Protein AF-A0A7Y5BLG6-F1 (afdb_monomer)

Mean predicted aligned error: 14.48 Å

Sequence (193 aa):
MASNVVVSFLKIGDNFPVVTFPPISFDSVEELRSIISDNGDSYDVVHISDFEMPDDDKKADLYIQERMDQFNLLVMKYVEMCKSKERNPIPVIEGDGVKDYLDALANLSIQYRKSQGIAREAAKLKVDKFLEKFSSNHPQFDLDNYRRVLTYPGQKGEDLAELYLKKYDAISVEKYEIASDLKQRIQEIERAG

Nearest PDB structures (foldseek):
  8jh6-assembly1_B  TM=3.441E-01  e=4.621E+00  synthetic construct
  8tn6-assembly1_C  TM=3.530E-01  e=6.084E+00  synthetic construct

Solvent-accessible surface area (backbone atoms only — not comparable to full-atom values): 11434 Å² total; per-residue (Å²): 108,45,74,48,74,49,74,44,85,66,67,58,81,98,43,63,53,70,49,74,50,81,65,49,77,54,97,44,70,65,58,53,46,66,69,43,58,88,50,44,93,82,55,90,85,81,88,73,83,80,89,77,80,55,96,45,73,80,51,32,58,56,48,52,51,53,52,50,50,53,50,51,52,50,52,51,52,51,52,52,46,53,54,47,39,69,78,52,58,74,80,80,74,88,60,94,44,69,65,60,55,50,56,50,50,52,53,44,52,54,50,27,68,74,36,60,73,72,56,21,56,51,32,43,53,53,44,52,57,48,50,53,53,46,37,71,78,43,67,89,51,80,53,67,66,51,60,56,32,69,72,42,74,66,67,69,18,50,57,47,46,53,43,51,52,53,26,51,52,27,51,75,71,69,36,56,69,61,24,50,55,39,49,51,54,48,52,51,62,66,69,73,113

Secondary structure (DSSP, 8-state):
-B--EEE----BTTB--EEEPPPB--S-HHHHHHHHGGGGGG------------SSHHHHHHHHHHHHHHHHHHHHHHHHHHHHHHHSPPP------HHHHHHHHHHHHHHHHH--HHHHHHHHHHHHHHHHHHHHH-TTS--HHHHHHHTS-HHHHHHHHHHHHHHHHHHHTT-HHHHHHHHHHHHHHHHT-

Foldseek 3Di:
DAKDKDFAPPDDDPDTDIDTDPGDDDPDPVRVCVVCVVPVVVDDDDDDDDDDADPDPVVRVVSVVVVVVVVVVVVVLVVVLVVVCVVPPQPPCPDLAPVSLLVSLVVLLVQLQPDDDSSNVSSLVSNVVSLVVSCVSPVVQPCPVLNVLSPDDDDLSVVLNVLSSVLSVCVSVVVVVSNVVSVVVNVVSVVPD

Structure (mmCIF, N/CA/C/O backbone):
data_AF-A0A7Y5BLG6-F1
#
_entry.id   AF-A0A7Y5BLG6-F1
#
loop_
_atom_site.group_PDB
_atom_site.id
_atom_site.type_symbol
_atom_site.label_atom_id
_atom_site.label_alt_id
_atom_site.label_comp_id
_atom_site.label_asym_id
_atom_site.label_entity_id
_atom_site.label_seq_id
_atom_site.pdbx_PDB_ins_code
_atom_site.Cartn_x
_atom_site.Cartn_y
_atom_site.Cartn_z
_atom_site.occupancy
_atom_site.B_iso_or_equiv
_atom_site.auth_seq_id
_atom_site.auth_comp_id
_atom_site.auth_asym_id
_atom_site.auth_atom_id
_atom_site.pdbx_PDB_model_num
ATOM 1 N N . MET A 1 1 ? 7.632 -14.549 -22.361 1.00 55.78 1 MET A N 1
ATOM 2 C CA . MET A 1 1 ? 9.041 -14.675 -21.913 1.00 55.78 1 MET A CA 1
ATOM 3 C C . MET A 1 1 ? 9.173 -13.989 -20.564 1.00 55.78 1 MET A C 1
ATOM 5 O O . MET A 1 1 ? 8.684 -12.875 -20.430 1.00 55.78 1 MET A O 1
ATOM 9 N N . ALA A 1 2 ? 9.761 -14.649 -19.571 1.00 59.88 2 ALA A N 1
ATOM 10 C CA . ALA A 1 2 ? 9.932 -14.118 -18.224 1.00 59.88 2 ALA A CA 1
ATOM 11 C C . ALA A 1 2 ? 11.419 -14.074 -17.859 1.00 59.88 2 ALA A C 1
ATOM 13 O O . ALA A 1 2 ? 12.153 -15.039 -18.071 1.00 59.88 2 ALA A O 1
ATOM 14 N N . SER A 1 3 ? 11.862 -12.958 -17.288 1.00 59.38 3 SER A N 1
ATOM 15 C CA . SER A 1 3 ? 13.211 -12.824 -16.737 1.00 59.38 3 SER A CA 1
ATOM 16 C C . SER A 1 3 ? 13.153 -12.973 -15.226 1.00 59.38 3 SER A C 1
ATOM 18 O O . SER A 1 3 ? 12.381 -12.283 -14.564 1.00 59.38 3 SER A O 1
ATOM 20 N N . ASN A 1 4 ? 13.988 -13.855 -14.680 1.00 61.44 4 ASN A N 1
ATOM 21 C CA . ASN A 1 4 ? 14.061 -14.087 -13.243 1.00 61.44 4 ASN A CA 1
ATOM 22 C C . ASN A 1 4 ? 15.197 -13.258 -12.645 1.00 61.44 4 ASN A C 1
ATOM 24 O O . ASN A 1 4 ? 16.356 -13.377 -13.054 1.00 61.44 4 ASN A O 1
ATOM 28 N N . VAL A 1 5 ? 14.864 -12.437 -11.652 1.00 59.09 5 VAL A N 1
ATOM 29 C CA . VAL A 1 5 ? 15.834 -11.627 -10.914 1.00 59.09 5 VAL A CA 1
ATOM 30 C C . VAL A 1 5 ? 15.785 -12.033 -9.456 1.00 59.09 5 VAL A C 1
ATOM 32 O O . VAL A 1 5 ? 14.756 -11.893 -8.799 1.00 59.09 5 VAL A O 1
ATOM 35 N N . VAL A 1 6 ? 16.912 -12.513 -8.941 1.00 58.88 6 VAL A N 1
ATOM 36 C CA . VAL A 1 6 ? 17.072 -12.806 -7.520 1.00 58.88 6 VAL A CA 1
ATOM 37 C C . VAL A 1 6 ? 17.940 -11.716 -6.916 1.00 58.88 6 VAL A C 1
ATOM 39 O O . VAL A 1 6 ? 19.120 -11.578 -7.241 1.00 58.88 6 VAL A O 1
ATOM 42 N N . VAL A 1 7 ? 17.350 -10.929 -6.021 1.00 59.22 7 VAL A N 1
ATOM 43 C CA . VAL A 1 7 ? 18.104 -10.001 -5.178 1.00 59.22 7 VAL A CA 1
ATOM 44 C C . VAL A 1 7 ? 18.450 -10.732 -3.893 1.00 59.22 7 VAL A C 1
ATOM 46 O O . VAL A 1 7 ? 17.567 -11.079 -3.113 1.00 59.22 7 VAL A O 1
ATOM 49 N N . SER A 1 8 ? 19.737 -10.985 -3.682 1.00 53.28 8 SER A N 1
ATOM 50 C CA . SER A 1 8 ? 20.206 -11.585 -2.442 1.00 53.28 8 SER A CA 1
ATOM 51 C C . SER A 1 8 ? 20.277 -10.526 -1.345 1.00 53.28 8 SER A C 1
ATOM 53 O O . SER A 1 8 ? 20.827 -9.442 -1.542 1.00 53.28 8 SER A O 1
ATOM 55 N N . PHE A 1 9 ? 19.763 -10.867 -0.164 1.00 55.25 9 PHE A N 1
ATOM 56 C CA . PHE A 1 9 ? 19.915 -10.066 1.054 1.00 55.25 9 PHE A CA 1
ATOM 57 C C . PHE A 1 9 ? 21.292 -10.255 1.719 1.00 55.25 9 PHE A C 1
ATOM 59 O O . PHE A 1 9 ? 21.569 -9.669 2.761 1.00 55.25 9 PHE A O 1
ATOM 66 N N . LEU A 1 10 ? 22.189 -11.060 1.133 1.00 50.03 10 LEU A N 1
ATOM 67 C CA . LEU A 1 10 ? 23.562 -11.184 1.622 1.00 50.03 10 LEU A CA 1
ATOM 68 C C . LEU A 1 10 ? 24.342 -9.905 1.305 1.00 50.03 10 LEU A C 1
ATOM 70 O O . LEU A 1 10 ? 24.835 -9.702 0.198 1.00 50.03 10 LEU A O 1
ATOM 74 N N . LYS A 1 11 ? 24.447 -9.039 2.308 1.00 54.19 11 LYS A N 1
ATOM 75 C CA . LYS A 1 11 ? 25.164 -7.767 2.252 1.00 54.19 11 LYS A CA 1
ATOM 76 C C . LYS A 1 11 ? 26.681 -7.989 2.118 1.00 54.19 11 LYS A C 1
ATOM 78 O O . LYS A 1 11 ? 27.298 -8.608 2.983 1.00 54.19 11 LYS A O 1
ATOM 83 N N . ILE A 1 12 ? 27.302 -7.426 1.076 1.00 57.50 12 ILE A N 1
ATOM 84 C CA . ILE A 1 12 ? 28.767 -7.280 0.970 1.00 57.50 12 ILE A CA 1
ATOM 85 C C . ILE A 1 12 ? 29.082 -5.779 0.971 1.00 57.50 12 ILE A C 1
ATOM 87 O O . ILE A 1 12 ? 28.894 -5.096 -0.036 1.00 57.50 12 ILE A O 1
ATOM 91 N N . GLY A 1 13 ? 29.533 -5.231 2.105 1.00 64.75 13 GLY A N 1
ATOM 92 C CA . GLY A 1 13 ? 29.629 -3.768 2.260 1.00 64.75 13 GLY A CA 1
ATOM 93 C C . GLY A 1 13 ? 28.243 -3.129 2.121 1.00 64.75 13 GLY A C 1
ATOM 94 O O . GLY A 1 13 ? 27.303 -3.691 2.641 1.00 64.75 13 GLY A O 1
ATOM 95 N 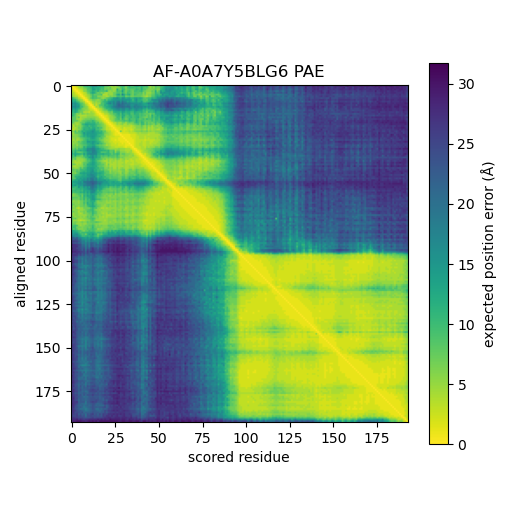N . ASP A 1 14 ? 28.053 -2.020 1.404 1.00 60.50 14 ASP A N 1
ATOM 96 C CA . ASP A 1 14 ? 26.710 -1.432 1.163 1.00 60.50 14 ASP A CA 1
ATOM 97 C C . ASP A 1 14 ? 26.000 -1.940 -0.113 1.00 60.50 14 ASP A C 1
ATOM 99 O O . ASP A 1 14 ? 24.961 -1.408 -0.538 1.00 60.50 14 ASP A O 1
ATOM 103 N N . ASN A 1 15 ? 26.542 -2.994 -0.727 1.00 58.66 15 ASN A N 1
ATOM 104 C CA . ASN A 1 15 ? 26.041 -3.563 -1.973 1.00 58.66 15 ASN A CA 1
ATOM 105 C C . ASN A 1 15 ? 25.199 -4.819 -1.720 1.00 58.66 15 ASN A C 1
ATOM 107 O O . ASN A 1 15 ? 25.547 -5.667 -0.898 1.00 58.66 15 ASN A O 1
ATOM 111 N N . PHE A 1 16 ? 24.099 -4.926 -2.469 1.00 62.00 16 PHE A N 1
ATOM 112 C CA . PHE A 1 16 ? 23.231 -6.101 -2.498 1.00 62.00 16 PHE A CA 1
ATOM 113 C C . PHE A 1 16 ? 23.508 -6.825 -3.812 1.00 62.00 16 PHE A C 1
ATOM 115 O O . PHE A 1 16 ? 23.291 -6.228 -4.871 1.00 62.00 16 PHE A O 1
ATOM 122 N N . PRO A 1 17 ? 24.034 -8.057 -3.775 1.00 66.19 17 PRO A N 1
ATOM 123 C CA . PRO A 1 17 ? 24.284 -8.809 -4.985 1.00 66.19 17 PRO A CA 1
ATOM 124 C C . PRO A 1 17 ? 22.950 -9.156 -5.650 1.00 66.19 17 PRO A C 1
ATOM 126 O O . PRO A 1 17 ? 22.066 -9.766 -5.044 1.00 66.19 17 PRO A O 1
ATOM 129 N N . VAL A 1 18 ? 22.822 -8.758 -6.912 1.00 65.62 18 VAL A N 1
ATOM 130 C CA . VAL A 1 18 ? 21.705 -9.132 -7.778 1.00 65.62 18 VAL A CA 1
ATOM 131 C C . VAL A 1 18 ? 22.208 -10.176 -8.754 1.00 65.62 18 VAL A C 1
ATOM 133 O O . VAL A 1 18 ? 23.213 -9.959 -9.431 1.00 65.62 18 VAL A O 1
ATOM 136 N N . VAL A 1 19 ? 21.505 -11.299 -8.831 1.00 65.44 19 VAL A N 1
ATOM 137 C CA . VAL A 1 19 ? 21.754 -12.330 -9.832 1.00 65.44 19 VAL A CA 1
ATOM 138 C C . VAL A 1 19 ? 20.567 -12.343 -10.781 1.00 65.44 19 VAL A C 1
ATOM 140 O O . VAL A 1 19 ? 19.425 -12.561 -10.374 1.00 65.44 19 VAL A O 1
ATOM 143 N N . THR A 1 20 ? 20.840 -12.087 -12.053 1.00 64.06 20 THR A N 1
ATOM 144 C CA . THR A 1 20 ? 19.882 -12.296 -13.132 1.00 64.06 20 THR A CA 1
ATOM 145 C C . THR A 1 20 ? 20.103 -13.694 -13.688 1.00 64.06 20 THR A C 1
ATOM 147 O O . THR A 1 20 ? 21.213 -14.062 -14.072 1.00 64.06 20 THR A O 1
ATOM 150 N N . PHE A 1 21 ? 19.051 -14.505 -13.690 1.00 68.38 21 PHE A N 1
ATOM 151 C CA . PHE A 1 21 ? 19.084 -15.798 -14.359 1.00 68.38 21 PHE A CA 1
ATOM 152 C C . PHE A 1 21 ? 18.680 -15.616 -15.822 1.00 68.38 21 PHE A C 1
ATOM 154 O O . PHE A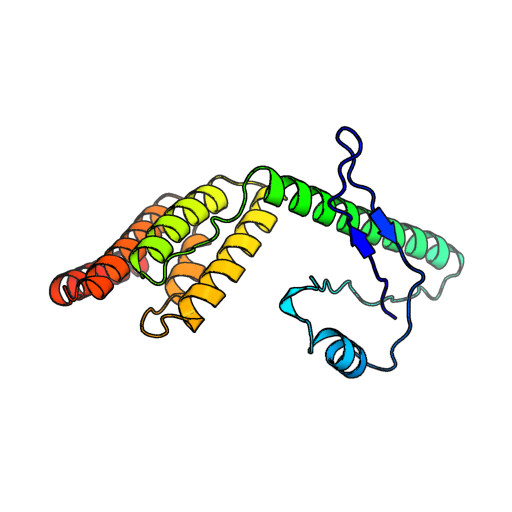 1 21 ? 17.963 -14.660 -16.142 1.00 68.38 21 PHE A O 1
ATOM 161 N N . PRO A 1 22 ? 19.130 -16.509 -16.720 1.00 67.81 22 PRO A N 1
ATOM 162 C CA . PRO A 1 22 ? 18.676 -16.483 -18.097 1.00 67.81 22 PRO A CA 1
ATOM 163 C C . PRO A 1 22 ? 17.141 -16.493 -18.147 1.00 67.81 22 PRO A C 1
ATOM 165 O O . PRO A 1 22 ? 16.496 -17.151 -17.320 1.00 67.81 22 PRO A O 1
ATOM 168 N N . PRO A 1 23 ? 16.549 -15.742 -19.085 1.00 69.38 23 PRO A N 1
ATOM 169 C CA . PRO A 1 23 ? 15.108 -15.691 -19.223 1.00 69.38 23 PRO A CA 1
ATOM 170 C C . PRO A 1 23 ? 14.559 -17.071 -19.583 1.00 69.38 23 PRO A C 1
ATOM 172 O O . PRO A 1 23 ? 15.143 -17.802 -20.383 1.00 69.38 23 PRO A O 1
ATOM 175 N N . ILE A 1 24 ? 13.419 -17.405 -18.989 1.00 73.44 24 ILE A N 1
ATOM 176 C CA . ILE A 1 24 ? 12.671 -18.626 -19.265 1.00 73.44 24 ILE A CA 1
ATOM 177 C C . ILE A 1 24 ? 11.430 -18.223 -20.054 1.00 73.44 24 ILE A C 1
ATOM 179 O O . ILE A 1 24 ? 10.712 -17.286 -19.694 1.00 73.44 24 ILE A O 1
ATOM 183 N N . SER A 1 25 ? 11.188 -18.902 -21.166 1.00 74.62 25 SER A N 1
ATOM 184 C CA . SER A 1 25 ? 9.960 -18.720 -21.929 1.00 74.62 25 SER A CA 1
ATOM 185 C C . SER A 1 25 ? 8.865 -19.615 -21.370 1.00 74.62 25 SER A C 1
ATOM 187 O O . SER A 1 25 ? 9.114 -20.776 -21.068 1.00 74.62 25 SER A O 1
ATOM 189 N N . PHE A 1 26 ? 7.676 -19.039 -21.255 1.00 78.12 26 PHE A N 1
ATOM 190 C CA . PHE A 1 26 ? 6.434 -19.723 -20.921 1.00 78.12 26 PHE A CA 1
ATOM 191 C C . PHE A 1 26 ? 5.461 -19.476 -22.064 1.00 78.12 26 PHE A C 1
ATOM 193 O O . PHE A 1 26 ? 5.500 -18.395 -22.672 1.00 78.12 26 PHE A O 1
ATOM 200 N N . ASP A 1 27 ? 4.608 -20.456 -22.325 1.00 76.62 27 ASP A N 1
ATOM 201 C CA . ASP A 1 27 ? 3.606 -20.413 -23.384 1.00 76.62 27 ASP A CA 1
ATOM 202 C C . ASP A 1 27 ? 2.455 -19.470 -23.014 1.00 76.62 27 ASP A C 1
ATOM 204 O O . ASP A 1 27 ? 1.830 -18.873 -23.893 1.00 76.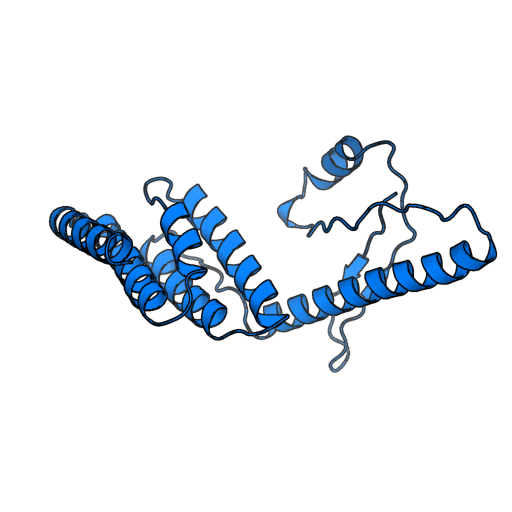62 27 ASP A O 1
ATOM 208 N N . SER A 1 28 ? 2.198 -19.279 -21.714 1.00 79.44 28 SER A N 1
ATOM 209 C CA . SER A 1 28 ? 1.197 -18.329 -21.236 1.00 79.44 28 SER A CA 1
ATOM 210 C C . SER A 1 28 ? 1.470 -17.788 -19.826 1.00 79.44 28 SER A C 1
ATOM 212 O O . SER A 1 28 ? 2.338 -18.264 -19.089 1.00 79.44 28 SER A O 1
ATOM 214 N N . VAL A 1 29 ? 0.710 -16.761 -19.431 1.00 76.31 29 VAL A N 1
ATOM 215 C CA . VAL A 1 29 ? 0.761 -16.202 -18.068 1.00 76.31 29 VAL A CA 1
ATOM 216 C C . VAL A 1 29 ? 0.208 -17.199 -17.046 1.00 76.31 29 VAL A C 1
ATOM 218 O O . VAL A 1 29 ? 0.669 -17.231 -15.907 1.00 76.31 29 VAL A O 1
ATOM 221 N N . GLU A 1 30 ? -0.763 -18.024 -17.432 1.00 80.88 30 GLU A N 1
ATOM 222 C CA . GLU A 1 30 ? -1.340 -19.078 -16.593 1.00 80.88 30 GLU A CA 1
ATOM 223 C C . GLU A 1 30 ? -0.300 -20.142 -16.235 1.00 80.88 30 GLU A C 1
ATOM 225 O O . GLU A 1 30 ? -0.251 -20.578 -15.085 1.00 80.88 30 GLU A O 1
ATOM 230 N N . GLU A 1 31 ? 0.571 -20.503 -17.180 1.00 80.56 31 GLU A N 1
ATOM 231 C CA . GLU A 1 31 ? 1.677 -21.428 -16.930 1.00 80.56 31 GLU A CA 1
ATOM 232 C C . GLU A 1 31 ? 2.658 -20.849 -15.903 1.00 80.56 31 GLU A C 1
ATOM 234 O O . GLU A 1 31 ? 2.949 -21.495 -14.895 1.00 80.56 31 GLU A O 1
ATOM 239 N N . LEU A 1 32 ? 3.079 -19.590 -16.079 1.00 81.25 32 LEU A N 1
ATOM 240 C CA . LEU A 1 32 ? 3.906 -18.892 -15.091 1.00 81.25 32 LEU A CA 1
ATOM 241 C C . LEU A 1 32 ? 3.229 -18.878 -13.713 1.00 81.25 32 LEU A C 1
ATOM 243 O O . LEU A 1 32 ? 3.868 -19.196 -12.711 1.00 81.25 32 LEU A O 1
ATOM 247 N N . ARG A 1 33 ? 1.933 -18.537 -13.663 1.00 78.44 33 ARG A N 1
ATOM 248 C CA . ARG A 1 33 ? 1.142 -18.496 -12.424 1.00 78.44 33 ARG A CA 1
ATOM 249 C C . ARG A 1 33 ? 1.097 -19.845 -11.719 1.00 78.44 33 ARG A C 1
ATOM 251 O O . ARG A 1 33 ? 1.192 -19.859 -10.500 1.00 78.44 33 ARG A O 1
ATOM 258 N N . SER A 1 34 ? 0.988 -20.941 -12.466 1.00 81.94 34 SER A N 1
ATOM 259 C CA . SER A 1 34 ? 0.948 -22.299 -11.909 1.00 81.94 34 SER A CA 1
ATOM 260 C C . SER A 1 34 ? 2.247 -22.707 -11.207 1.00 81.94 34 SER A C 1
ATOM 262 O O . SER A 1 34 ? 2.222 -23.497 -10.272 1.00 81.94 34 SER A O 1
ATOM 264 N N . ILE A 1 35 ? 3.383 -22.143 -11.627 1.00 78.00 35 ILE A N 1
ATOM 265 C CA . ILE A 1 35 ? 4.700 -22.442 -11.048 1.00 78.00 35 ILE A CA 1
ATOM 266 C C . ILE A 1 35 ? 4.932 -21.619 -9.780 1.00 78.00 35 ILE A C 1
ATOM 268 O O . ILE A 1 35 ? 5.512 -22.101 -8.809 1.00 78.00 35 ILE A O 1
ATOM 272 N N . ILE A 1 36 ? 4.490 -20.362 -9.788 1.00 79.69 36 ILE A N 1
ATOM 273 C CA . ILE A 1 36 ? 4.695 -19.445 -8.662 1.00 79.69 36 ILE A CA 1
ATOM 274 C C . ILE A 1 36 ? 3.606 -19.561 -7.593 1.00 79.69 36 ILE A C 1
ATOM 276 O O . ILE A 1 36 ? 3.847 -19.129 -6.471 1.00 79.69 36 ILE A O 1
ATOM 280 N N . SER A 1 37 ? 2.425 -20.113 -7.906 1.00 74.94 37 SER A N 1
ATOM 281 C CA . SER A 1 37 ? 1.270 -20.139 -6.996 1.00 74.94 37 SER A CA 1
ATOM 282 C C . SER A 1 37 ? 1.562 -20.854 -5.685 1.00 74.94 37 SER A C 1
ATOM 284 O O . SER A 1 37 ? 1.156 -20.373 -4.631 1.00 74.94 37 SER A O 1
ATOM 286 N N . ASP A 1 38 ? 2.318 -21.950 -5.743 1.00 72.94 38 ASP A N 1
ATOM 287 C CA . ASP A 1 38 ? 2.600 -22.793 -4.577 1.00 72.94 38 ASP A CA 1
ATOM 288 C C . ASP A 1 38 ? 3.488 -22.093 -3.539 1.00 72.94 38 ASP A C 1
ATOM 290 O O . ASP A 1 38 ? 3.497 -22.475 -2.373 1.00 72.94 38 ASP A O 1
ATOM 294 N N . ASN A 1 39 ? 4.210 -21.041 -3.939 1.00 68.31 39 ASN A N 1
ATOM 295 C CA . ASN A 1 39 ? 5.021 -20.211 -3.049 1.00 68.31 39 ASN A CA 1
ATOM 296 C C . ASN A 1 39 ? 4.824 -18.717 -3.357 1.00 68.31 39 ASN A C 1
ATOM 298 O O . ASN A 1 39 ? 5.784 -17.947 -3.313 1.00 68.31 39 ASN A O 1
ATOM 302 N N . GLY A 1 40 ? 3.596 -18.300 -3.687 1.00 61.69 40 GLY A N 1
ATOM 303 C CA . GLY A 1 40 ? 3.304 -16.947 -4.184 1.00 61.69 40 GLY A CA 1
ATOM 304 C C . GLY A 1 40 ? 3.797 -15.830 -3.261 1.00 61.69 40 GLY A C 1
ATOM 305 O O . GLY A 1 40 ? 4.293 -14.812 -3.733 1.00 61.69 40 GLY A O 1
ATOM 306 N N . ASP A 1 41 ? 3.780 -16.069 -1.950 1.00 64.44 41 ASP A N 1
ATOM 307 C CA . ASP A 1 41 ? 4.262 -15.122 -0.937 1.00 64.44 41 ASP A CA 1
ATOM 308 C C . ASP A 1 41 ? 5.787 -14.908 -0.961 1.00 64.44 41 ASP A C 1
ATOM 310 O O . ASP A 1 41 ? 6.293 -13.920 -0.425 1.00 64.44 41 ASP A O 1
ATOM 314 N N . SER A 1 42 ? 6.532 -15.825 -1.586 1.00 66.81 42 SER A N 1
ATOM 315 C CA . SER A 1 42 ? 7.994 -15.774 -1.713 1.00 66.81 42 SER A CA 1
ATOM 316 C C . SER A 1 42 ? 8.468 -15.047 -2.975 1.00 66.81 42 SER A C 1
ATOM 318 O O . SER A 1 42 ? 9.665 -14.781 -3.107 1.00 66.81 42 SER A O 1
ATOM 320 N N . TYR A 1 43 ? 7.559 -14.711 -3.897 1.00 70.50 43 TYR A N 1
ATOM 321 C CA . TYR A 1 43 ? 7.886 -14.100 -5.183 1.00 70.50 43 TYR A CA 1
ATOM 322 C C . TYR A 1 43 ? 7.185 -12.748 -5.352 1.00 70.50 43 TYR A C 1
ATOM 324 O O . TYR A 1 43 ? 5.963 -12.655 -5.361 1.00 70.50 43 TYR A O 1
ATOM 332 N N . ASP A 1 44 ? 7.959 -11.684 -5.566 1.00 72.88 44 ASP A N 1
ATOM 333 C CA . ASP A 1 44 ? 7.416 -10.414 -6.051 1.00 72.88 44 ASP A CA 1
ATOM 334 C C . ASP A 1 44 ? 7.417 -10.451 -7.595 1.00 72.88 44 ASP A C 1
ATOM 336 O O . ASP A 1 44 ? 8.475 -10.496 -8.226 1.00 72.88 44 ASP A O 1
ATOM 340 N N . VAL A 1 45 ? 6.231 -10.443 -8.216 1.00 74.94 45 VAL A N 1
ATOM 341 C CA . VAL A 1 45 ? 6.077 -10.455 -9.682 1.00 74.94 45 VAL A CA 1
ATOM 342 C C . VAL A 1 45 ? 5.805 -9.049 -10.195 1.00 74.94 45 VAL A C 1
ATOM 344 O O . VAL A 1 45 ? 4.870 -8.383 -9.753 1.00 74.94 45 VAL A O 1
ATOM 347 N N . VAL A 1 46 ? 6.603 -8.608 -11.168 1.00 72.81 46 VAL A N 1
ATOM 348 C CA . VAL A 1 46 ? 6.440 -7.304 -11.813 1.00 72.81 46 VAL A CA 1
ATOM 349 C C . VAL A 1 46 ? 6.246 -7.500 -13.309 1.00 72.81 46 VAL A C 1
ATOM 351 O O . VAL A 1 46 ? 7.074 -8.113 -13.977 1.00 72.81 46 VAL A O 1
ATOM 354 N N . HIS A 1 47 ? 5.144 -6.966 -13.828 1.00 74.00 47 HIS A N 1
ATOM 355 C CA . HIS A 1 47 ? 4.850 -6.971 -15.253 1.00 74.00 47 HIS A CA 1
ATOM 356 C C . HIS A 1 47 ? 5.447 -5.726 -15.916 1.00 74.00 47 HIS A C 1
ATOM 358 O O . HIS A 1 47 ? 5.231 -4.607 -15.446 1.00 74.00 47 HIS A O 1
ATOM 364 N N . ILE A 1 48 ? 6.180 -5.924 -17.009 1.00 75.19 48 ILE A N 1
ATOM 365 C CA . ILE A 1 48 ? 6.654 -4.847 -17.883 1.00 75.19 48 ILE A CA 1
ATOM 366 C C . ILE A 1 48 ? 5.814 -4.827 -19.155 1.00 75.19 48 ILE A C 1
ATOM 368 O O . ILE A 1 48 ? 5.203 -5.829 -19.506 1.00 75.19 48 ILE A O 1
ATOM 372 N N . SER A 1 49 ? 5.764 -3.681 -19.829 1.00 74.81 49 SER A N 1
ATOM 373 C CA . SER A 1 49 ? 5.069 -3.569 -21.110 1.00 74.81 49 SER A CA 1
ATOM 374 C C . SER A 1 49 ? 5.613 -4.567 -22.126 1.00 74.81 49 SER A C 1
ATOM 376 O O . SER A 1 49 ? 6.824 -4.795 -22.182 1.00 74.81 49 SER A O 1
ATOM 378 N N . ASP A 1 50 ? 4.712 -5.099 -22.946 1.00 76.38 50 ASP A N 1
ATOM 379 C CA . ASP A 1 50 ? 5.063 -6.048 -23.990 1.00 76.38 50 ASP A CA 1
ATOM 380 C C . ASP A 1 50 ? 6.079 -5.461 -24.977 1.00 76.38 50 ASP A C 1
ATOM 382 O O . ASP A 1 50 ? 6.148 -4.250 -25.231 1.00 76.38 50 ASP A O 1
ATOM 386 N N . PHE A 1 51 ? 6.903 -6.350 -25.525 1.00 78.44 51 PHE A N 1
ATOM 387 C CA . PHE A 1 51 ? 7.881 -5.995 -26.540 1.00 78.44 51 PHE A CA 1
ATOM 388 C C . PHE A 1 51 ? 7.195 -5.822 -27.894 1.00 78.44 51 PHE A C 1
ATOM 390 O O . PHE A 1 51 ? 6.829 -6.790 -28.551 1.00 78.44 51 PHE A O 1
ATOM 397 N N . GLU A 1 52 ? 7.107 -4.578 -28.342 1.00 80.56 52 GLU A N 1
ATOM 398 C CA . GLU A 1 52 ? 6.729 -4.223 -29.711 1.00 80.56 52 GLU A CA 1
ATOM 399 C C . GLU A 1 52 ? 7.977 -3.901 -30.536 1.00 80.56 52 GLU A C 1
ATOM 401 O O . GLU A 1 52 ? 8.544 -2.818 -30.404 1.00 80.56 52 GLU A O 1
ATOM 406 N N . MET A 1 53 ? 8.458 -4.848 -31.345 1.00 79.62 53 MET A N 1
ATOM 407 C CA . MET A 1 53 ? 9.635 -4.580 -32.170 1.00 79.62 53 MET A CA 1
ATOM 408 C C . MET A 1 53 ? 9.306 -3.603 -33.307 1.00 79.62 53 MET A C 1
ATOM 410 O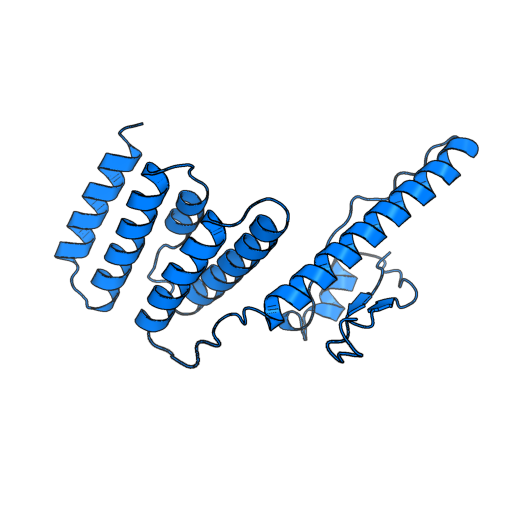 O . MET A 1 53 ? 8.339 -3.842 -34.030 1.00 79.62 53 MET A O 1
ATOM 414 N N . PRO A 1 54 ? 10.101 -2.536 -33.513 1.00 84.75 54 PRO A N 1
ATOM 415 C CA . PRO A 1 54 ? 9.960 -1.683 -34.685 1.00 84.75 54 PRO A CA 1
ATOM 416 C C . PRO A 1 54 ? 10.280 -2.453 -35.971 1.00 84.75 54 PRO A C 1
ATOM 418 O O . PRO A 1 54 ? 11.246 -3.209 -36.010 1.00 84.75 54 PRO A O 1
ATOM 421 N N . ASP A 1 55 ? 9.548 -2.171 -37.051 1.00 85.06 55 ASP A N 1
ATOM 422 C CA . ASP A 1 55 ? 9.803 -2.752 -38.385 1.00 85.06 55 ASP A CA 1
ATOM 423 C C . ASP A 1 55 ? 11.133 -2.285 -39.024 1.00 85.06 55 ASP A C 1
ATOM 425 O O . ASP A 1 55 ? 11.546 -2.787 -40.066 1.00 85.06 55 ASP A O 1
ATOM 429 N N . ASP A 1 56 ? 11.784 -1.275 -38.440 1.00 88.56 56 ASP A N 1
ATOM 430 C CA . ASP A 1 56 ? 13.033 -0.677 -38.919 1.00 88.56 56 ASP A CA 1
ATOM 431 C C . ASP A 1 56 ? 14.214 -1.184 -38.084 1.00 88.56 56 ASP A C 1
ATOM 433 O O . ASP A 1 56 ? 14.337 -0.833 -36.907 1.00 88.56 56 ASP A O 1
ATOM 437 N N . ASP A 1 57 ? 15.111 -1.948 -38.713 1.00 75.62 57 ASP A N 1
ATOM 438 C CA . ASP A 1 57 ? 16.294 -2.558 -38.088 1.00 75.62 57 ASP A CA 1
ATOM 439 C C . ASP A 1 57 ? 17.154 -1.555 -37.297 1.00 75.62 57 ASP A C 1
ATOM 441 O O . ASP A 1 57 ? 17.676 -1.880 -36.232 1.00 75.62 57 ASP A O 1
ATOM 445 N N . LYS A 1 58 ? 17.280 -0.300 -37.757 1.00 76.38 58 LYS A N 1
ATOM 446 C CA . LYS A 1 58 ? 18.075 0.716 -37.037 1.00 76.38 58 LYS A CA 1
ATOM 447 C C . LYS A 1 58 ? 17.369 1.240 -35.791 1.00 76.38 58 LYS A C 1
ATOM 449 O O . LYS A 1 58 ? 18.026 1.715 -34.865 1.00 76.38 58 LYS A O 1
ATOM 454 N N . LYS A 1 59 ? 16.037 1.194 -35.773 1.00 81.50 59 LYS A N 1
ATOM 455 C CA . LYS A 1 59 ? 15.227 1.548 -34.601 1.00 81.50 59 LYS A CA 1
ATOM 456 C C . LYS A 1 59 ? 15.084 0.369 -33.647 1.00 81.50 59 LYS A C 1
ATOM 458 O O . LYS A 1 59 ? 14.908 0.605 -32.458 1.00 81.50 59 LYS A O 1
ATOM 463 N N . ALA A 1 60 ? 15.200 -0.863 -34.143 1.00 80.00 60 ALA A N 1
ATOM 464 C CA . ALA A 1 60 ? 15.172 -2.073 -33.332 1.00 80.00 60 ALA A CA 1
ATOM 465 C C . ALA A 1 60 ? 16.317 -2.101 -32.306 1.00 80.00 60 ALA A C 1
ATOM 467 O O . ALA A 1 60 ? 16.064 -2.342 -31.127 1.00 80.00 60 ALA A O 1
ATOM 468 N N . ASP A 1 61 ? 17.546 -1.760 -32.709 1.00 80.75 61 ASP A N 1
ATOM 469 C CA . ASP A 1 61 ? 18.695 -1.702 -31.790 1.00 80.75 61 ASP A CA 1
ATOM 470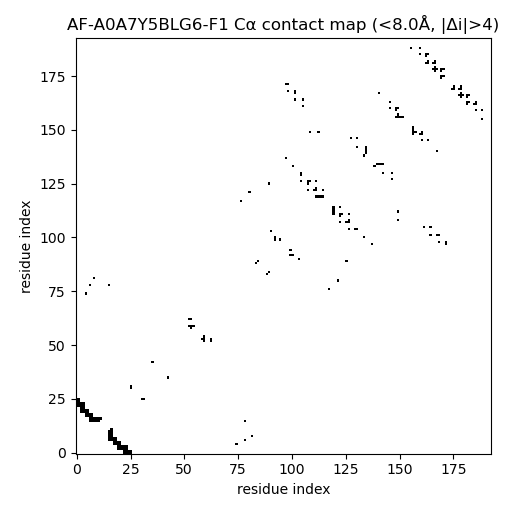 C C . ASP A 1 61 ? 18.513 -0.647 -30.687 1.00 80.75 61 ASP A C 1
ATOM 472 O O . ASP A 1 61 ? 18.751 -0.920 -29.507 1.00 80.75 61 ASP A O 1
ATOM 476 N N . LEU A 1 62 ? 18.051 0.553 -31.061 1.00 84.56 62 LEU A N 1
ATOM 477 C CA . LEU A 1 62 ? 17.771 1.634 -30.111 1.00 84.56 62 LEU A CA 1
ATOM 478 C C . LEU A 1 62 ? 16.665 1.222 -29.129 1.00 84.56 62 LEU A C 1
ATOM 480 O O . LEU A 1 62 ? 16.786 1.417 -27.923 1.00 84.56 62 LEU A O 1
ATOM 484 N N . TYR A 1 63 ? 15.614 0.589 -29.644 1.00 83.56 63 TYR A N 1
ATOM 485 C CA . TYR A 1 63 ? 14.499 0.095 -28.852 1.00 83.56 63 TYR A CA 1
ATOM 486 C C . TYR A 1 63 ? 14.922 -1.008 -27.872 1.00 83.56 63 TYR A C 1
ATOM 488 O O . TYR A 1 63 ? 14.514 -0.989 -26.711 1.00 83.56 63 TYR A O 1
ATOM 496 N N . ILE A 1 64 ? 15.787 -1.943 -28.287 1.00 81.88 64 ILE A N 1
ATOM 497 C CA . ILE A 1 64 ? 16.356 -2.949 -27.377 1.00 81.88 64 ILE A CA 1
ATOM 498 C C . ILE A 1 64 ? 17.120 -2.263 -26.243 1.00 81.88 64 ILE A C 1
ATOM 500 O O . ILE A 1 64 ? 16.932 -2.635 -25.083 1.00 81.88 64 ILE A O 1
ATOM 504 N N . GLN A 1 65 ? 17.956 -1.265 -26.549 1.00 82.56 65 GLN A N 1
ATOM 505 C CA . GLN A 1 65 ? 18.688 -0.520 -25.520 1.00 82.56 65 GLN A CA 1
ATOM 506 C C . GLN A 1 65 ? 17.736 0.163 -24.534 1.00 82.56 65 GLN A C 1
ATOM 508 O O . GLN A 1 65 ? 17.886 -0.019 -23.327 1.00 82.56 65 GLN A O 1
ATOM 513 N N . GLU A 1 66 ? 16.701 0.846 -25.025 1.00 83.69 66 GLU A N 1
ATOM 514 C CA . GLU A 1 66 ? 15.684 1.475 -24.173 1.00 83.69 66 GLU A CA 1
ATOM 515 C C . GLU A 1 66 ? 14.973 0.458 -23.267 1.00 83.69 66 GLU A C 1
ATOM 517 O O . GLU A 1 66 ? 14.741 0.725 -22.084 1.00 83.69 66 GLU A O 1
ATOM 522 N N . ARG A 1 67 ? 14.651 -0.734 -23.782 1.00 80.50 67 ARG A N 1
ATOM 523 C CA . ARG A 1 67 ? 14.034 -1.804 -22.984 1.00 80.50 67 ARG A CA 1
ATOM 524 C C . ARG A 1 67 ? 14.982 -2.374 -21.934 1.00 80.50 67 ARG A C 1
ATOM 526 O O . ARG A 1 67 ? 14.548 -2.641 -20.811 1.00 80.50 67 ARG A O 1
ATOM 533 N N . MET A 1 68 ? 16.265 -2.512 -22.255 1.00 80.75 68 MET A N 1
ATOM 534 C CA . MET A 1 68 ? 17.284 -2.920 -21.285 1.00 80.75 68 MET A CA 1
ATOM 535 C C . MET A 1 68 ? 17.468 -1.872 -20.186 1.00 80.75 68 MET A C 1
ATOM 537 O O . MET A 1 68 ? 17.555 -2.229 -19.011 1.00 80.75 68 MET A O 1
ATOM 541 N N . ASP A 1 69 ? 17.447 -0.587 -20.532 1.00 81.00 69 ASP A N 1
ATOM 542 C CA . ASP A 1 69 ? 17.521 0.503 -19.559 1.00 81.00 69 ASP A CA 1
ATOM 543 C C . ASP A 1 69 ? 16.290 0.535 -18.645 1.00 81.00 69 ASP A C 1
ATOM 545 O O . ASP A 1 69 ? 16.427 0.666 -17.425 1.00 81.00 69 ASP A O 1
ATOM 549 N N . GLN A 1 70 ? 15.088 0.331 -19.198 1.00 77.75 70 GLN A N 1
ATOM 550 C CA . GLN A 1 70 ? 13.856 0.189 -18.414 1.00 77.75 70 GLN A CA 1
ATOM 551 C C . GLN A 1 70 ? 13.940 -0.985 -17.432 1.00 77.75 70 GLN A C 1
ATOM 553 O O . GLN A 1 70 ? 13.593 -0.833 -16.256 1.00 77.75 70 GLN A O 1
ATOM 558 N N . PHE A 1 71 ? 14.431 -2.136 -17.894 1.00 78.94 71 PHE A N 1
ATOM 559 C CA . PHE A 1 71 ? 14.639 -3.310 -17.053 1.00 78.94 71 PHE A CA 1
ATOM 560 C C . PHE A 1 71 ? 15.649 -3.031 -15.931 1.00 78.94 71 PHE A C 1
ATOM 562 O O . PHE A 1 71 ? 15.355 -3.275 -14.760 1.00 78.94 71 PHE A O 1
ATOM 569 N N . ASN A 1 72 ? 16.804 -2.445 -16.254 1.00 78.19 72 ASN A N 1
ATOM 570 C CA . ASN A 1 72 ? 17.833 -2.093 -15.273 1.00 78.19 72 ASN A CA 1
ATOM 571 C C . ASN A 1 72 ? 17.303 -1.113 -14.221 1.00 78.19 72 ASN A C 1
ATOM 573 O O . ASN A 1 72 ? 17.544 -1.282 -13.024 1.00 78.19 72 ASN A O 1
ATOM 577 N N . LEU A 1 73 ? 16.538 -0.108 -14.646 1.00 79.56 73 LEU A N 1
ATOM 578 C CA . LEU A 1 73 ? 15.924 0.869 -13.754 1.00 79.56 73 LEU A CA 1
ATOM 579 C C . LEU A 1 73 ? 14.897 0.223 -12.815 1.00 79.56 73 LEU A C 1
ATOM 581 O O . LEU A 1 73 ? 14.821 0.591 -11.643 1.00 79.56 73 LEU A O 1
ATOM 585 N N . LEU A 1 74 ? 14.146 -0.769 -13.293 1.00 78.12 74 LEU A N 1
ATOM 586 C CA . LEU A 1 74 ? 13.223 -1.557 -12.477 1.00 78.12 74 LEU A CA 1
ATOM 587 C C . LEU A 1 74 ? 13.964 -2.408 -11.440 1.00 78.12 74 LEU A C 1
ATOM 589 O O . LEU A 1 74 ? 13.594 -2.396 -10.266 1.00 78.12 74 LEU A O 1
ATOM 593 N N . VAL A 1 75 ? 15.046 -3.079 -11.840 1.00 78.19 75 VAL A N 1
ATOM 594 C CA . VAL A 1 75 ? 15.901 -3.848 -10.924 1.00 78.19 75 VAL A CA 1
ATOM 595 C C . VAL A 1 75 ? 16.503 -2.939 -9.853 1.00 78.19 75 VAL A C 1
ATOM 597 O O . VAL A 1 75 ? 16.420 -3.258 -8.668 1.00 78.19 75 VAL A O 1
ATOM 600 N N . MET A 1 76 ? 17.041 -1.775 -10.232 1.00 76.69 76 MET A N 1
ATOM 601 C CA . MET A 1 76 ? 17.571 -0.795 -9.277 1.00 76.69 76 MET A CA 1
ATOM 602 C C . MET A 1 76 ? 16.500 -0.329 -8.285 1.00 76.69 76 MET A C 1
ATOM 604 O O . MET A 1 76 ? 16.741 -0.362 -7.077 1.00 76.69 76 MET A O 1
ATOM 608 N N . LYS A 1 77 ? 15.300 0.021 -8.768 1.00 75.06 77 LYS A N 1
ATOM 609 C CA . LYS A 1 77 ? 14.156 0.381 -7.911 1.00 75.06 77 LYS A CA 1
ATOM 610 C C . LYS A 1 77 ? 13.810 -0.733 -6.926 1.00 75.06 77 LYS A C 1
ATOM 612 O O . LYS A 1 77 ? 13.564 -0.468 -5.751 1.00 75.06 77 LYS A O 1
ATOM 617 N N . TYR A 1 78 ? 13.799 -1.978 -7.391 1.00 77.31 78 TYR A N 1
ATOM 618 C CA . TYR A 1 78 ? 13.483 -3.125 -6.551 1.00 77.31 78 TYR A CA 1
ATOM 619 C C . TYR A 1 78 ? 14.569 -3.371 -5.488 1.00 77.31 78 TYR A C 1
ATOM 621 O O . TYR A 1 78 ? 14.251 -3.592 -4.320 1.00 77.31 78 TYR A O 1
ATOM 629 N N . VAL A 1 79 ? 15.852 -3.221 -5.835 1.00 74.81 79 VAL A N 1
ATOM 630 C CA . VAL A 1 79 ? 16.969 -3.282 -4.874 1.00 74.81 79 VAL A CA 1
ATOM 631 C C . VAL A 1 79 ? 16.875 -2.173 -3.827 1.00 74.81 79 VAL A C 1
ATOM 633 O O . VAL A 1 79 ? 17.060 -2.433 -2.637 1.00 74.81 79 VAL A O 1
ATOM 636 N N . GLU A 1 80 ? 16.572 -0.939 -4.231 1.00 71.25 80 GLU A N 1
ATOM 637 C CA . GLU A 1 80 ? 16.341 0.165 -3.294 1.00 71.25 80 GLU A CA 1
ATOM 638 C C . GLU A 1 80 ? 15.153 -0.115 -2.371 1.00 71.25 80 GLU A C 1
ATOM 640 O O . GLU A 1 80 ? 15.231 0.137 -1.165 1.00 71.25 80 GLU A O 1
ATOM 645 N N . MET A 1 81 ? 14.079 -0.706 -2.898 1.00 68.75 81 MET A N 1
ATOM 646 C CA . MET A 1 81 ? 12.954 -1.148 -2.084 1.00 68.75 81 MET A CA 1
ATOM 647 C C . MET A 1 81 ? 13.396 -2.200 -1.058 1.00 68.75 81 MET A C 1
ATOM 649 O O . MET A 1 81 ? 13.062 -2.051 0.118 1.00 68.75 81 MET A O 1
ATOM 653 N N . CYS A 1 82 ? 14.182 -3.208 -1.442 1.00 70.31 82 CYS A N 1
ATOM 654 C CA . CYS A 1 82 ? 14.734 -4.201 -0.513 1.00 70.31 82 CYS A CA 1
ATOM 655 C C . CYS A 1 82 ? 15.618 -3.553 0.567 1.00 70.31 82 CYS A C 1
ATOM 657 O O . CYS A 1 82 ? 15.407 -3.793 1.756 1.00 70.31 82 CYS A O 1
ATOM 659 N N . LYS A 1 83 ? 16.509 -2.627 0.183 1.00 67.31 83 LYS A N 1
ATOM 660 C CA . LYS A 1 83 ? 17.310 -1.809 1.116 1.00 67.31 83 LYS A CA 1
ATOM 661 C C . LYS A 1 83 ? 16.431 -1.030 2.099 1.00 67.31 83 LYS A C 1
ATOM 663 O O . LYS A 1 83 ? 16.742 -0.932 3.285 1.00 67.31 83 LYS A O 1
ATOM 668 N N . SER A 1 84 ? 15.323 -0.467 1.620 1.00 65.56 84 SER A N 1
ATOM 669 C CA . SER A 1 84 ? 14.366 0.272 2.450 1.00 65.56 84 SER A CA 1
ATOM 670 C C . SER A 1 84 ? 13.553 -0.637 3.380 1.00 65.56 84 SER A C 1
ATOM 672 O O . SER A 1 84 ? 13.161 -0.201 4.462 1.00 65.56 84 SER A O 1
ATOM 674 N N . LYS A 1 85 ? 13.279 -1.886 2.971 1.00 61.44 85 LYS A N 1
ATOM 675 C CA . LYS A 1 85 ? 12.631 -2.911 3.801 1.00 61.44 85 LYS A CA 1
ATOM 676 C C . LYS A 1 85 ? 13.561 -3.344 4.939 1.00 61.44 85 LYS A C 1
ATOM 678 O O . LYS A 1 85 ? 13.068 -3.499 6.041 1.00 61.44 85 LYS A O 1
ATOM 683 N N . GLU A 1 86 ? 14.875 -3.445 4.725 1.00 61.16 86 GLU A N 1
ATOM 684 C CA . GLU A 1 86 ? 15.826 -3.690 5.826 1.00 61.16 86 GLU A CA 1
ATOM 685 C C . GLU A 1 86 ? 15.992 -2.490 6.767 1.00 61.16 86 GLU A C 1
ATOM 687 O O . GLU A 1 86 ? 16.048 -2.665 7.980 1.00 61.16 86 GLU A O 1
ATOM 692 N N . ARG A 1 87 ? 16.079 -1.262 6.232 1.00 58.78 87 ARG A N 1
ATOM 693 C CA . ARG A 1 87 ? 16.240 -0.054 7.068 1.00 58.78 87 ARG A CA 1
ATOM 694 C C . ARG A 1 87 ? 14.996 0.265 7.895 1.00 58.78 87 ARG A C 1
ATOM 696 O O . ARG A 1 87 ? 15.121 0.780 8.997 1.00 58.78 87 ARG A O 1
ATOM 703 N N . ASN A 1 88 ? 13.821 -0.023 7.342 1.00 51.94 88 ASN A N 1
ATOM 704 C CA . ASN A 1 88 ? 12.520 0.140 7.977 1.00 51.94 88 ASN A CA 1
ATOM 705 C C . ASN A 1 88 ? 11.748 -1.177 7.807 1.00 51.94 88 ASN A C 1
ATOM 707 O O . ASN A 1 88 ? 10.911 -1.260 6.885 1.00 51.94 88 ASN A O 1
ATOM 711 N N . PRO A 1 89 ? 12.056 -2.204 8.628 1.00 52.72 89 PRO A N 1
ATOM 712 C CA . PRO A 1 89 ? 11.307 -3.450 8.612 1.00 52.72 89 PRO A CA 1
ATOM 713 C C . PRO A 1 89 ? 9.832 -3.120 8.783 1.00 52.72 89 PRO A C 1
ATOM 715 O O . PRO A 1 89 ? 9.453 -2.303 9.625 1.00 52.72 89 PRO A O 1
ATOM 718 N N . ILE A 1 90 ? 8.999 -3.709 7.922 1.00 52.19 90 ILE A N 1
ATOM 719 C CA . ILE A 1 90 ? 7.560 -3.733 8.179 1.00 52.19 90 ILE A CA 1
ATOM 720 C C . ILE A 1 90 ? 7.439 -4.414 9.543 1.00 52.19 90 ILE A C 1
ATOM 722 O O . ILE A 1 90 ? 8.012 -5.498 9.685 1.00 52.19 90 ILE A O 1
ATOM 726 N N . PRO A 1 91 ? 6.797 -3.791 10.546 1.00 52.06 91 PRO A N 1
ATOM 727 C CA . PRO A 1 91 ? 6.655 -4.425 11.843 1.00 52.06 91 PRO A CA 1
ATOM 728 C C . PRO A 1 91 ? 6.055 -5.810 11.622 1.00 52.06 91 PRO A C 1
ATOM 730 O O . PRO A 1 91 ? 4.979 -5.945 11.032 1.00 52.06 91 PRO A O 1
ATOM 733 N N . VAL A 1 92 ? 6.798 -6.842 12.026 1.00 51.81 92 VAL A N 1
ATOM 734 C CA . VAL A 1 92 ? 6.249 -8.186 12.134 1.00 51.81 92 VAL A CA 1
ATOM 735 C C . VAL A 1 92 ? 5.212 -8.065 13.231 1.00 51.81 92 VAL A C 1
ATOM 737 O O . VAL A 1 92 ? 5.545 -7.931 14.405 1.00 51.81 92 VAL A O 1
ATOM 740 N N . ILE A 1 93 ? 3.947 -7.982 12.834 1.00 53.53 93 ILE A N 1
ATOM 741 C CA . ILE A 1 93 ? 2.855 -8.053 13.788 1.00 53.53 93 ILE A CA 1
ATOM 742 C C . ILE A 1 93 ? 2.804 -9.509 14.230 1.00 53.53 93 ILE A C 1
ATOM 744 O O . ILE A 1 93 ? 2.244 -10.355 13.536 1.00 53.53 93 ILE A O 1
ATOM 748 N N . GLU A 1 94 ? 3.473 -9.787 15.345 1.00 49.00 94 GLU A N 1
ATOM 749 C CA . GLU A 1 94 ? 3.385 -11.051 16.083 1.00 49.00 94 GLU A CA 1
ATOM 750 C C . GLU A 1 94 ? 2.096 -11.122 16.929 1.00 49.00 94 GLU A C 1
ATOM 752 O O . GLU A 1 94 ? 1.836 -12.129 17.580 1.00 49.00 94 GLU A O 1
ATOM 757 N N . GLY A 1 95 ? 1.282 -10.061 16.914 1.00 51.44 95 GLY A N 1
ATOM 758 C CA . GLY A 1 95 ? 0.006 -9.972 17.615 1.00 51.44 95 GLY A CA 1
ATOM 759 C C . GLY A 1 95 ? -1.205 -10.305 16.738 1.00 51.44 95 GLY A C 1
ATOM 760 O O . GLY A 1 95 ? -1.341 -9.834 15.613 1.00 51.44 95 GLY A O 1
ATOM 761 N N . ASP A 1 96 ? -2.141 -11.070 17.292 1.00 55.56 96 ASP A N 1
ATOM 762 C CA . ASP A 1 96 ? -3.466 -11.323 16.696 1.00 55.56 96 ASP A CA 1
ATOM 763 C C . ASP A 1 96 ? -4.480 -10.202 17.027 1.00 55.56 96 ASP A C 1
ATOM 765 O O . ASP A 1 96 ? -5.672 -10.286 16.727 1.00 55.56 96 ASP A O 1
ATOM 769 N N . GLY A 1 97 ? -4.023 -9.146 17.709 1.00 75.00 97 GLY A N 1
ATOM 770 C CA . GLY A 1 97 ? -4.859 -8.058 18.189 1.00 75.00 97 GLY A CA 1
ATOM 771 C C . GLY A 1 97 ? -5.087 -6.985 17.129 1.00 75.00 97 GLY A C 1
ATOM 772 O O . GLY A 1 97 ? -4.143 -6.387 16.620 1.00 75.00 97 GLY A O 1
ATOM 773 N N . VAL A 1 98 ? -6.355 -6.640 16.883 1.00 85.06 98 VAL A N 1
ATOM 774 C CA . VAL A 1 98 ? -6.766 -5.526 16.002 1.00 85.06 98 VAL A CA 1
ATOM 775 C C . VAL A 1 98 ? -6.019 -4.224 16.324 1.00 85.06 98 VAL A C 1
ATOM 777 O O . VAL A 1 98 ? -5.688 -3.455 15.424 1.00 85.06 98 VAL A O 1
ATOM 780 N N . LYS A 1 99 ? -5.719 -3.973 17.602 1.00 85.56 99 LYS A N 1
ATOM 781 C CA . LYS A 1 99 ? -4.992 -2.779 18.041 1.00 85.56 99 LYS A CA 1
ATOM 782 C C . LYS A 1 99 ? -3.588 -2.685 17.437 1.00 85.56 99 LYS A C 1
ATOM 784 O O . LYS A 1 99 ? -3.210 -1.617 16.965 1.00 85.56 99 LYS A O 1
ATOM 789 N N . ASP A 1 100 ? -2.860 -3.797 17.372 1.00 83.94 100 ASP A N 1
ATOM 790 C CA . ASP A 1 100 ? -1.517 -3.825 16.786 1.00 83.94 100 ASP A CA 1
ATOM 791 C C . ASP A 1 100 ? -1.578 -3.524 15.283 1.00 83.94 100 ASP A C 1
ATOM 793 O O . ASP A 1 100 ? -0.731 -2.803 14.746 1.00 83.94 100 ASP A O 1
ATOM 797 N N . TYR A 1 101 ? -2.633 -4.001 14.608 1.00 86.94 101 TYR A N 1
ATOM 798 C CA . TYR A 1 101 ? -2.898 -3.642 13.217 1.00 86.94 101 TYR A CA 1
ATOM 799 C C . TYR A 1 101 ? -3.159 -2.145 13.044 1.00 86.94 101 TYR A C 1
ATOM 801 O O . TYR A 1 101 ? -2.623 -1.536 12.117 1.00 86.94 101 TYR A O 1
ATOM 809 N N . LEU A 1 102 ? -3.957 -1.539 13.924 1.00 89.50 102 LEU A N 1
ATOM 810 C CA . LEU A 1 102 ? -4.282 -0.113 13.862 1.00 89.50 102 LEU A CA 1
ATOM 811 C C . LEU A 1 102 ? -3.069 0.777 14.146 1.00 89.50 102 LEU A C 1
ATOM 813 O O . LEU A 1 102 ? -2.841 1.740 13.410 1.00 89.50 102 LEU A O 1
ATOM 817 N N . ASP A 1 103 ? -2.254 0.427 15.141 1.00 86.56 103 ASP A N 1
ATOM 818 C CA . ASP A 1 103 ? -1.035 1.163 15.488 1.00 86.56 103 ASP A CA 1
ATOM 819 C C . ASP A 1 103 ? 0.002 1.090 14.353 1.00 86.56 103 ASP A C 1
ATOM 821 O O . ASP A 1 103 ? 0.612 2.098 13.967 1.00 86.56 103 ASP A O 1
ATOM 825 N N . ALA A 1 104 ? 0.180 -0.085 13.744 1.00 86.69 104 ALA A N 1
ATOM 826 C CA . ALA A 1 104 ? 1.038 -0.238 12.574 1.00 86.69 104 ALA A CA 1
ATOM 827 C C . ALA A 1 104 ? 0.493 0.526 11.357 1.00 86.69 104 ALA A C 1
ATOM 829 O O . ALA A 1 104 ? 1.261 1.197 10.659 1.00 86.69 104 ALA A O 1
ATOM 830 N N . LEU A 1 105 ? -0.823 0.491 11.126 1.00 89.62 105 LEU A N 1
ATOM 831 C CA . LEU A 1 105 ? -1.460 1.200 10.020 1.00 89.62 105 LEU A CA 1
ATOM 832 C C . LEU A 1 105 ? -1.325 2.722 10.158 1.00 89.62 105 LEU A C 1
ATOM 834 O O . LEU A 1 105 ? -1.064 3.404 9.163 1.00 89.62 105 LEU A O 1
ATOM 838 N N . ALA A 1 106 ? -1.427 3.256 11.378 1.00 88.12 106 ALA A N 1
ATOM 839 C CA . ALA A 1 106 ? -1.186 4.668 11.666 1.00 88.12 106 ALA A CA 1
ATOM 840 C C . ALA A 1 106 ? 0.244 5.084 11.283 1.00 88.12 106 ALA A C 1
ATOM 842 O O . ALA A 1 106 ? 0.447 6.055 10.548 1.00 88.12 106 ALA A O 1
ATOM 843 N N . ASN A 1 107 ? 1.238 4.300 11.707 1.00 86.56 107 ASN A N 1
ATOM 844 C CA . ASN A 1 107 ? 2.645 4.559 11.407 1.00 86.56 107 ASN A CA 1
ATOM 845 C C . ASN A 1 107 ? 2.950 4.474 9.904 1.00 86.56 107 ASN A C 1
ATOM 847 O O . ASN A 1 107 ? 3.594 5.370 9.348 1.00 86.56 107 ASN A O 1
ATOM 851 N N . LEU A 1 108 ? 2.465 3.429 9.229 1.00 88.25 108 LEU A N 1
ATOM 852 C CA . LEU A 1 108 ? 2.652 3.245 7.787 1.00 88.25 108 LEU A CA 1
ATOM 853 C C . LEU A 1 108 ? 1.991 4.368 6.981 1.00 88.25 108 LEU A C 1
ATOM 855 O O . LEU A 1 108 ? 2.575 4.859 6.014 1.00 88.25 108 LEU A O 1
ATOM 859 N N . SER A 1 109 ? 0.822 4.837 7.413 1.00 88.06 109 SER A N 1
ATOM 860 C CA . SER A 1 109 ? 0.110 5.934 6.754 1.00 88.06 109 SER A CA 1
ATOM 861 C C . SER A 1 109 ? 0.855 7.261 6.867 1.00 88.06 109 SER A C 1
ATOM 863 O O . SER A 1 109 ? 0.955 7.998 5.884 1.00 88.06 109 SER A O 1
ATOM 865 N N . ILE A 1 110 ? 1.468 7.544 8.021 1.00 86.31 110 ILE A N 1
ATOM 866 C CA . ILE A 1 110 ? 2.350 8.708 8.189 1.00 86.31 110 ILE A CA 1
ATOM 867 C C . ILE A 1 110 ? 3.562 8.600 7.253 1.00 86.31 110 ILE A C 1
ATOM 869 O O . ILE A 1 110 ? 3.903 9.572 6.572 1.00 86.31 110 ILE A O 1
ATOM 873 N N . GLN A 1 111 ? 4.203 7.427 7.189 1.00 84.94 111 GLN A N 1
ATOM 874 C CA . GLN A 1 111 ? 5.349 7.201 6.302 1.00 84.94 111 GLN A CA 1
ATOM 875 C C . GLN A 1 111 ? 4.976 7.396 4.832 1.00 84.94 111 GLN A C 1
ATOM 877 O O . GLN A 1 111 ? 5.676 8.113 4.115 1.00 84.94 111 GLN A O 1
ATOM 882 N N . TYR A 1 112 ? 3.861 6.815 4.386 1.00 87.75 112 TYR A N 1
ATOM 883 C CA . TYR A 1 112 ? 3.378 6.952 3.015 1.00 87.75 112 TYR A CA 1
ATOM 884 C C . TYR A 1 112 ? 3.174 8.415 2.623 1.00 87.75 112 TYR A C 1
ATOM 886 O O . TYR A 1 112 ? 3.630 8.850 1.563 1.00 87.75 112 TYR A O 1
ATOM 894 N N . ARG A 1 113 ? 2.556 9.208 3.499 1.00 83.69 113 ARG A N 1
ATOM 895 C CA . ARG A 1 113 ? 2.214 10.597 3.175 1.00 83.69 113 ARG A CA 1
ATOM 896 C C . ARG A 1 113 ? 3.402 11.544 3.217 1.00 83.69 113 ARG A C 1
ATOM 898 O O . ARG A 1 113 ? 3.448 12.457 2.395 1.00 83.69 113 ARG A O 1
ATOM 905 N N . LYS A 1 114 ? 4.378 11.289 4.094 1.00 84.81 114 LYS A N 1
ATOM 906 C CA . LYS A 1 114 ? 5.654 12.025 4.141 1.00 84.81 114 LYS A CA 1
ATOM 907 C C . LYS A 1 114 ? 6.611 11.648 3.006 1.00 84.81 114 LYS A C 1
ATOM 909 O O . LYS A 1 114 ? 7.533 12.406 2.715 1.00 84.81 114 LYS A O 1
ATOM 914 N N . SER A 1 115 ? 6.406 10.500 2.365 1.00 83.62 115 SER A N 1
ATOM 915 C CA . SER A 1 115 ? 7.270 10.020 1.288 1.00 83.62 115 SER A CA 1
ATOM 916 C C . SER A 1 115 ? 6.985 10.719 -0.047 1.00 83.62 115 SER A C 1
ATOM 918 O O . SER A 1 115 ? 5.840 11.043 -0.378 1.00 83.62 115 SER A O 1
ATOM 920 N N . GLN A 1 116 ? 8.044 10.910 -0.837 1.00 80.69 116 GLN A N 1
ATOM 921 C CA . GLN A 1 116 ? 8.024 11.540 -2.162 1.00 80.69 116 GLN A CA 1
ATOM 922 C C . GLN A 1 116 ? 8.705 10.635 -3.199 1.00 80.69 116 GLN A C 1
ATOM 924 O O . GLN A 1 116 ? 9.567 9.824 -2.851 1.00 80.69 116 GLN A O 1
ATOM 929 N N . GLY A 1 117 ? 8.322 10.766 -4.473 1.00 79.75 117 GLY A N 1
ATOM 930 C CA . GLY A 1 117 ? 8.922 10.009 -5.580 1.00 79.75 117 GLY A CA 1
ATOM 931 C C . GLY A 1 117 ? 8.906 8.490 -5.361 1.00 79.75 117 GLY A C 1
ATOM 932 O O . GLY A 1 117 ? 7.893 7.924 -4.955 1.00 79.75 117 GLY A O 1
ATOM 933 N N . ILE A 1 118 ? 10.047 7.832 -5.584 1.00 69.12 118 ILE A N 1
ATOM 934 C CA . ILE A 1 118 ? 10.203 6.368 -5.469 1.00 69.12 118 ILE A CA 1
ATOM 935 C C . ILE A 1 118 ? 9.896 5.867 -4.048 1.00 69.12 118 ILE A C 1
ATOM 937 O O . ILE A 1 118 ? 9.264 4.825 -3.877 1.00 69.12 118 ILE A O 1
ATOM 941 N N . ALA A 1 119 ? 10.264 6.632 -3.016 1.00 71.44 119 ALA A N 1
ATOM 942 C CA . ALA A 1 119 ? 9.960 6.271 -1.632 1.00 71.44 119 ALA A CA 1
ATOM 943 C C . ALA A 1 119 ? 8.445 6.222 -1.370 1.00 71.44 119 ALA A C 1
ATOM 945 O O . ALA A 1 119 ? 7.981 5.415 -0.565 1.00 71.44 119 ALA A O 1
ATOM 946 N N . ARG A 1 120 ? 7.662 7.052 -2.075 1.00 81.81 120 ARG A N 1
ATOM 947 C CA . ARG A 1 120 ? 6.198 7.066 -1.966 1.00 81.81 120 ARG A CA 1
ATOM 948 C C . ARG A 1 120 ? 5.575 5.810 -2.557 1.00 81.81 120 ARG A C 1
ATOM 950 O O . ARG A 1 120 ? 4.674 5.251 -1.943 1.00 81.81 120 ARG A O 1
ATOM 957 N N . GLU A 1 121 ? 6.063 5.357 -3.708 1.00 78.00 121 GLU A N 1
ATOM 958 C CA . GLU A 1 121 ? 5.597 4.122 -4.354 1.00 78.00 121 GLU A CA 1
ATOM 959 C C . GLU A 1 121 ? 5.891 2.896 -3.481 1.00 78.00 121 GLU A C 1
ATOM 961 O O . GLU A 1 121 ? 5.004 2.082 -3.227 1.00 78.00 121 GLU A O 1
ATOM 966 N N . ALA A 1 122 ? 7.104 2.815 -2.925 1.00 74.00 122 ALA A N 1
ATOM 967 C CA . ALA A 1 122 ? 7.477 1.745 -2.004 1.00 74.00 122 ALA A CA 1
ATOM 968 C C . ALA A 1 122 ? 6.621 1.760 -0.725 1.00 74.00 122 ALA A C 1
ATOM 970 O O . ALA A 1 122 ? 6.152 0.714 -0.276 1.00 74.00 122 ALA A O 1
ATOM 971 N N . ALA A 1 123 ? 6.382 2.939 -0.141 1.00 80.00 123 ALA A N 1
ATOM 972 C CA . ALA A 1 123 ? 5.521 3.072 1.031 1.00 80.00 123 ALA A CA 1
ATOM 973 C C . ALA A 1 123 ? 4.054 2.730 0.718 1.00 80.00 123 ALA A C 1
ATOM 975 O O . ALA A 1 123 ? 3.396 2.105 1.546 1.00 80.00 123 ALA A O 1
ATOM 976 N N . LYS A 1 124 ? 3.563 3.066 -0.484 1.00 86.06 124 LYS A N 1
ATOM 977 C CA . LYS A 1 124 ? 2.224 2.685 -0.955 1.00 86.06 124 LYS A CA 1
ATOM 978 C C . LYS A 1 124 ? 2.071 1.171 -0.982 1.00 86.06 124 LYS A C 1
ATOM 980 O O . LYS A 1 124 ? 1.149 0.641 -0.383 1.00 86.06 124 LYS A O 1
ATOM 985 N N . LEU A 1 125 ? 3.022 0.482 -1.607 1.00 82.00 125 LEU A N 1
ATOM 986 C CA . LEU A 1 125 ? 2.999 -0.973 -1.726 1.00 82.00 125 LEU A CA 1
ATOM 987 C C . LEU A 1 125 ? 3.071 -1.657 -0.352 1.00 82.00 125 LEU A C 1
ATOM 989 O O . LEU A 1 125 ? 2.403 -2.665 -0.133 1.00 82.00 125 LEU A O 1
ATOM 993 N N . LYS A 1 126 ? 3.823 -1.085 0.602 1.00 81.94 126 LYS A N 1
ATOM 994 C CA . LYS A 1 126 ? 3.821 -1.544 2.003 1.00 81.94 126 LYS A CA 1
ATOM 995 C C . LYS A 1 126 ? 2.443 -1.388 2.654 1.00 81.94 126 LYS A C 1
ATOM 997 O O . LYS A 1 126 ? 1.981 -2.328 3.292 1.00 81.94 126 LYS A O 1
ATOM 1002 N N . VAL A 1 127 ? 1.798 -0.231 2.496 1.00 88.88 127 VAL A N 1
ATOM 1003 C CA . VAL A 1 127 ? 0.443 0.019 3.016 1.00 88.88 127 VAL A CA 1
ATOM 1004 C C . VAL A 1 127 ? -0.573 -0.926 2.374 1.00 88.88 127 VAL A C 1
ATOM 1006 O O . VAL A 1 127 ? -1.371 -1.516 3.092 1.00 88.88 127 VAL A O 1
ATOM 1009 N N . ASP A 1 128 ? -0.531 -1.113 1.054 1.00 87.31 128 ASP A N 1
ATOM 1010 C CA . ASP A 1 128 ? -1.494 -1.946 0.329 1.00 87.31 128 ASP A CA 1
ATOM 1011 C C . ASP A 1 128 ? -1.417 -3.413 0.776 1.00 87.31 128 ASP A C 1
ATOM 1013 O O . ASP A 1 128 ? -2.443 -3.966 1.178 1.00 87.31 128 ASP A O 1
ATOM 1017 N N . LYS A 1 129 ? -0.206 -3.996 0.836 1.00 84.69 129 LYS A N 1
ATOM 1018 C CA . LYS A 1 129 ? 0.010 -5.355 1.374 1.00 84.69 129 LYS A CA 1
ATOM 1019 C C . LYS A 1 129 ? -0.460 -5.477 2.826 1.00 84.69 129 LYS A C 1
ATOM 1021 O O . LYS A 1 129 ? -1.023 -6.492 3.228 1.00 84.69 129 LYS A O 1
ATOM 1026 N N . PHE A 1 130 ? -0.226 -4.440 3.628 1.00 86.44 130 PHE A N 1
ATOM 1027 C CA . PHE A 1 130 ? -0.638 -4.432 5.026 1.00 86.44 130 PHE A CA 1
ATOM 1028 C C . PHE A 1 130 ? -2.163 -4.405 5.182 1.00 86.44 130 PHE A C 1
ATOM 1030 O O . PHE A 1 130 ? -2.718 -5.150 5.987 1.00 86.44 130 PHE A O 1
ATOM 1037 N N . LEU A 1 131 ? -2.843 -3.572 4.392 1.00 89.88 131 LEU A N 1
ATOM 1038 C CA . LEU A 1 131 ? -4.300 -3.492 4.363 1.00 89.88 131 LEU A CA 1
ATOM 1039 C C . LEU A 1 131 ? -4.928 -4.806 3.894 1.00 89.88 131 LEU A C 1
ATOM 1041 O O . LEU A 1 131 ? -5.918 -5.224 4.476 1.00 89.88 131 LEU A O 1
ATOM 1045 N N . GLU A 1 132 ? -4.344 -5.484 2.904 1.00 88.19 132 GLU A N 1
ATOM 1046 C CA . GLU A 1 132 ? -4.812 -6.807 2.465 1.00 88.19 132 GLU A CA 1
ATOM 1047 C C . GLU A 1 132 ? -4.717 -7.848 3.583 1.00 88.19 132 GLU A 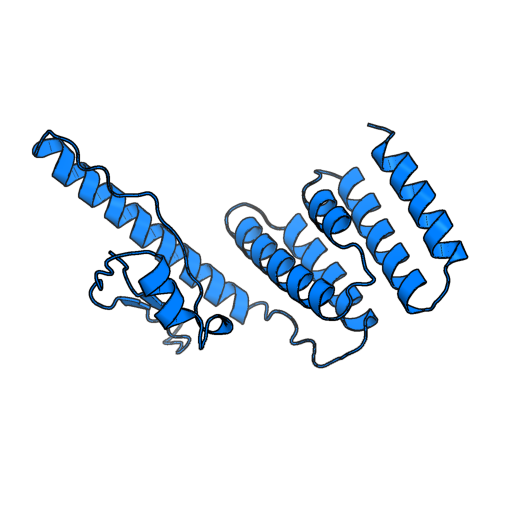C 1
ATOM 1049 O O . GLU A 1 132 ? -5.681 -8.579 3.829 1.00 88.19 132 GLU A O 1
ATOM 1054 N N . LYS A 1 133 ? -3.595 -7.873 4.315 1.00 85.50 133 LYS A N 1
ATOM 1055 C CA . LYS A 1 133 ? -3.425 -8.756 5.477 1.00 85.50 133 LYS A CA 1
ATOM 1056 C C . LYS A 1 133 ? -4.440 -8.440 6.579 1.00 85.50 133 LYS A C 1
ATOM 1058 O O . LYS A 1 133 ? -5.056 -9.356 7.117 1.00 85.50 133 LYS A O 1
ATOM 1063 N N . PHE A 1 134 ? -4.638 -7.158 6.894 1.00 88.19 134 PHE A N 1
ATOM 1064 C CA . PHE A 1 134 ? -5.623 -6.731 7.887 1.00 88.19 134 PHE A CA 1
ATOM 1065 C C . PHE A 1 134 ? -7.040 -7.141 7.449 1.00 88.19 134 PHE A C 1
ATOM 1067 O O . PHE A 1 134 ? -7.705 -7.864 8.184 1.00 88.19 134 PHE A O 1
ATOM 1074 N N . SER A 1 135 ? -7.481 -6.790 6.237 1.00 88.94 135 SER A N 1
ATOM 1075 C CA . SER A 1 135 ? -8.809 -7.168 5.725 1.00 88.94 135 SER A CA 1
ATOM 1076 C C . SER A 1 135 ? -9.047 -8.680 5.739 1.00 88.94 135 SER A C 1
ATOM 1078 O O . SER A 1 135 ? -10.155 -9.119 6.034 1.00 88.94 135 SER A O 1
ATOM 1080 N N . SER A 1 136 ? -8.018 -9.480 5.447 1.00 86.25 136 SER A N 1
ATOM 1081 C CA . SER A 1 136 ? -8.124 -10.945 5.447 1.00 86.25 136 SER A CA 1
ATOM 1082 C C . SER A 1 136 ? -8.31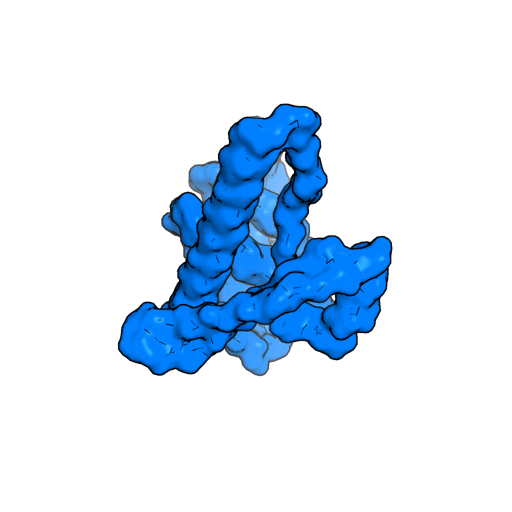9 -11.517 6.854 1.00 86.25 136 SER A C 1
ATOM 1084 O O . SER A 1 136 ? -9.112 -12.437 7.039 1.00 86.25 136 SER A O 1
ATOM 1086 N N . ASN A 1 137 ? -7.639 -10.949 7.854 1.00 85.31 137 ASN A N 1
ATOM 1087 C CA . ASN A 1 137 ? -7.717 -11.409 9.244 1.00 85.31 137 ASN A CA 1
ATOM 1088 C C . ASN A 1 137 ? -8.907 -10.808 10.009 1.00 85.31 137 ASN A C 1
ATOM 1090 O O . ASN A 1 137 ? -9.404 -11.403 10.966 1.00 85.31 137 ASN A O 1
ATOM 1094 N N . HIS A 1 138 ? -9.377 -9.632 9.592 1.00 86.94 138 HIS A N 1
ATOM 1095 C CA . HIS A 1 138 ? -10.449 -8.896 10.251 1.00 86.94 138 HIS A CA 1
ATOM 1096 C C . HIS A 1 138 ? -11.423 -8.275 9.223 1.00 86.94 138 HIS A C 1
ATOM 1098 O O . HIS A 1 138 ? -11.472 -7.051 9.055 1.00 86.94 138 HIS A O 1
ATOM 1104 N N . PRO A 1 139 ? -12.245 -9.097 8.544 1.00 85.56 139 PRO A N 1
ATOM 1105 C CA . PRO A 1 139 ? -13.133 -8.655 7.462 1.00 85.56 139 PRO A CA 1
ATOM 1106 C C . PRO A 1 139 ? -14.256 -7.704 7.908 1.00 85.56 139 PRO A C 1
ATOM 1108 O O . PRO A 1 139 ? -14.912 -7.082 7.076 1.00 85.56 139 PRO A O 1
ATOM 1111 N N . GLN A 1 140 ? -14.496 -7.562 9.216 1.00 82.44 140 GLN A N 1
ATOM 1112 C CA . GLN A 1 140 ? -15.461 -6.610 9.771 1.00 82.44 140 GLN A CA 1
ATOM 1113 C C . GLN A 1 140 ? -15.038 -5.138 9.611 1.00 82.44 140 GLN A C 1
ATOM 1115 O O . GLN A 1 140 ? -15.860 -4.239 9.809 1.00 82.44 140 GLN A O 1
ATOM 1120 N N . PHE A 1 141 ? -13.772 -4.874 9.271 1.00 87.69 141 PHE A N 1
ATOM 1121 C CA . PHE A 1 141 ? -13.270 -3.529 9.013 1.00 87.69 141 PHE A CA 1
ATOM 1122 C C . PHE A 1 141 ? -13.291 -3.230 7.510 1.00 87.69 141 PHE A C 1
ATOM 1124 O O . PHE A 1 141 ? -12.562 -3.829 6.728 1.00 87.69 141 PHE A O 1
ATOM 1131 N N . ASP A 1 142 ? -14.106 -2.257 7.103 1.00 82.50 142 ASP A N 1
ATOM 1132 C CA . ASP A 1 142 ? -14.122 -1.735 5.731 1.00 82.50 142 ASP A CA 1
ATOM 1133 C C . ASP A 1 142 ? -12.907 -0.828 5.486 1.00 82.50 142 ASP A C 1
ATOM 1135 O O . ASP A 1 142 ? -12.957 0.374 5.746 1.00 82.50 142 ASP A O 1
ATOM 1139 N N . LEU A 1 143 ? -11.807 -1.417 5.014 1.00 91.44 143 LEU A N 1
ATOM 1140 C CA . LEU A 1 143 ? -10.533 -0.732 4.789 1.00 91.44 143 LEU A CA 1
ATOM 1141 C C . LEU A 1 143 ? -10.397 -0.078 3.402 1.00 91.44 143 LEU A C 1
ATOM 1143 O O . LEU A 1 143 ? -9.471 0.713 3.197 1.00 91.44 143 LEU A O 1
ATOM 1147 N N . ASP A 1 144 ? -11.315 -0.321 2.466 1.00 89.44 144 ASP A N 1
ATOM 1148 C CA . ASP A 1 144 ? -11.237 0.237 1.106 1.00 89.44 144 ASP A CA 1
ATOM 1149 C C . ASP A 1 144 ? -11.385 1.759 1.113 1.00 89.44 144 ASP A C 1
ATOM 1151 O O . ASP A 1 144 ? -10.633 2.498 0.465 1.00 89.44 144 ASP A O 1
ATOM 1155 N N . ASN A 1 145 ? -12.316 2.246 1.933 1.00 88.31 145 ASN A N 1
ATOM 1156 C CA . ASN A 1 145 ? -12.504 3.673 2.143 1.00 88.31 145 ASN A CA 1
ATOM 1157 C C . ASN A 1 145 ? -11.261 4.331 2.759 1.00 88.31 145 ASN A C 1
ATOM 1159 O O . ASN A 1 145 ? -10.881 5.437 2.366 1.00 88.31 145 ASN A O 1
ATOM 1163 N N . TYR A 1 146 ? -10.579 3.629 3.667 1.00 92.06 146 TYR A N 1
ATOM 1164 C CA . TYR A 1 146 ? -9.325 4.104 4.243 1.00 92.06 146 TYR A CA 1
ATOM 1165 C C . TYR A 1 146 ? -8.217 4.202 3.192 1.00 92.06 146 TYR A C 1
ATOM 1167 O O . TYR A 1 146 ? -7.567 5.244 3.075 1.00 92.06 146 TYR A O 1
ATOM 1175 N N . ARG A 1 147 ? -8.052 3.154 2.373 1.00 91.56 147 ARG A N 1
ATOM 1176 C CA . ARG A 1 147 ? -7.081 3.117 1.269 1.00 91.56 147 ARG A CA 1
ATOM 1177 C C . ARG A 1 147 ? -7.255 4.317 0.340 1.00 91.56 147 ARG A C 1
ATOM 1179 O O . ARG A 1 147 ? -6.278 4.983 -0.002 1.00 91.56 147 ARG A O 1
ATOM 1186 N N . ARG A 1 148 ? -8.502 4.635 -0.023 1.00 90.00 148 ARG A N 1
ATOM 1187 C CA . ARG A 1 148 ? -8.830 5.793 -0.866 1.00 90.00 148 ARG A CA 1
ATOM 1188 C C . ARG A 1 148 ? -8.398 7.107 -0.219 1.00 90.00 148 ARG A C 1
ATOM 1190 O O . ARG A 1 148 ? -7.757 7.925 -0.876 1.00 90.00 148 ARG A O 1
ATOM 1197 N N . VAL A 1 149 ? -8.708 7.305 1.059 1.00 90.69 149 VAL A N 1
ATOM 1198 C CA . VAL A 1 149 ? -8.409 8.551 1.782 1.00 90.69 149 VAL A CA 1
ATOM 1199 C C . VAL A 1 149 ? -6.914 8.851 1.857 1.00 90.69 149 VAL A C 1
ATOM 1201 O O . VAL A 1 149 ? -6.527 10.016 1.784 1.00 90.69 149 VAL A O 1
ATOM 1204 N N . LEU A 1 150 ? -6.054 7.833 1.936 1.00 89.62 150 LEU A N 1
ATOM 1205 C CA . LEU A 1 150 ? -4.603 8.045 1.949 1.00 89.62 150 LEU A CA 1
ATOM 1206 C C . LEU A 1 150 ? -4.088 8.741 0.680 1.00 89.62 150 LEU A C 1
ATOM 1208 O O . LEU A 1 150 ? -3.057 9.416 0.721 1.00 89.62 150 LEU A O 1
ATOM 1212 N N . THR A 1 151 ? -4.813 8.620 -0.434 1.00 88.12 151 THR A N 1
ATOM 1213 C CA . THR A 1 151 ? -4.476 9.294 -1.695 1.00 88.12 151 THR A CA 1
ATOM 1214 C C . THR A 1 151 ? -4.875 10.770 -1.720 1.00 88.12 151 THR A C 1
ATOM 1216 O O . THR A 1 151 ? -4.388 11.510 -2.576 1.00 88.12 151 THR A O 1
ATOM 1219 N N . TYR A 1 152 ? -5.715 11.229 -0.785 1.00 88.75 152 TYR A N 1
ATOM 1220 C CA . TYR A 1 152 ? -6.175 12.614 -0.762 1.00 88.75 152 TYR A CA 1
ATOM 1221 C C . TYR A 1 152 ? -5.046 13.554 -0.307 1.00 88.75 152 TYR A C 1
ATOM 1223 O O . TYR A 1 152 ? -4.398 13.315 0.724 1.00 88.75 152 TYR A O 1
ATOM 1231 N N . PRO A 1 153 ? -4.787 14.640 -1.055 1.00 83.25 153 PRO A N 1
ATOM 1232 C CA . PRO A 1 153 ? -3.748 15.591 -0.698 1.00 83.25 153 PRO A CA 1
ATOM 1233 C C . PRO A 1 153 ? -4.170 16.478 0.483 1.00 83.25 153 PRO A C 1
ATOM 1235 O O . PRO A 1 153 ? -5.351 16.751 0.698 1.00 83.25 153 PRO A O 1
ATOM 1238 N N . GLY A 1 154 ? -3.173 16.968 1.222 1.00 86.56 154 GLY A N 1
ATOM 1239 C CA . GLY A 1 154 ? -3.343 17.986 2.260 1.00 86.56 154 GLY A CA 1
ATOM 1240 C C . GLY A 1 154 ? -4.117 17.539 3.507 1.00 86.56 154 GLY A C 1
ATOM 1241 O O . GLY A 1 154 ? -4.351 16.347 3.736 1.00 86.56 154 GLY A O 1
ATOM 1242 N N . GLN A 1 155 ? -4.519 18.537 4.301 1.00 87.25 155 GLN A N 1
ATOM 1243 C CA . GLN A 1 155 ? -5.114 18.363 5.631 1.00 87.25 155 GLN A CA 1
ATOM 1244 C C . GLN A 1 155 ? -6.395 17.522 5.607 1.00 87.25 155 GLN A C 1
ATOM 1246 O O . GLN A 1 155 ? -6.570 16.650 6.448 1.00 87.25 155 GLN A O 1
ATOM 1251 N N . LYS A 1 156 ? -7.241 17.685 4.579 1.00 89.06 156 LYS A N 1
ATOM 1252 C CA . LYS A 1 156 ? -8.490 16.914 4.438 1.00 89.06 156 LYS A CA 1
ATOM 1253 C C . LYS A 1 156 ? -8.242 15.407 4.489 1.00 89.06 156 LYS A C 1
ATOM 1255 O O . LYS A 1 156 ? -8.958 14.684 5.173 1.00 89.06 156 LYS A O 1
ATOM 1260 N N . GLY A 1 157 ? -7.228 14.919 3.774 1.00 89.12 157 GLY A N 1
ATOM 1261 C CA . GLY A 1 157 ? -6.896 13.501 3.838 1.00 89.12 157 GLY A CA 1
ATOM 1262 C C . GLY A 1 157 ? -6.323 13.102 5.201 1.00 89.12 157 GLY A C 1
ATOM 1263 O O . GLY A 1 157 ? -6.432 11.942 5.581 1.00 89.12 157 GLY A O 1
ATOM 1264 N N . GLU A 1 158 ? -5.630 14.000 5.918 1.00 88.75 158 GLU A N 1
ATOM 1265 C CA . GLU A 1 158 ? -5.042 13.728 7.253 1.00 88.75 158 GLU A CA 1
ATOM 1266 C C . GLU A 1 158 ? -6.140 13.532 8.278 1.00 88.75 158 GLU A C 1
ATOM 1268 O O . GLU A 1 158 ? -6.197 12.474 8.905 1.00 88.75 158 GLU A O 1
ATOM 1273 N N . ASP A 1 159 ? -7.079 14.468 8.311 1.00 91.44 159 ASP A N 1
ATOM 1274 C CA . ASP A 1 159 ? -8.231 14.422 9.200 1.00 91.44 159 ASP A CA 1
ATOM 1275 C C . ASP A 1 159 ? -9.077 13.170 8.935 1.00 91.44 159 ASP A C 1
ATOM 1277 O O . ASP A 1 159 ? -9.447 12.445 9.859 1.00 91.44 159 ASP A O 1
ATOM 1281 N N . LEU A 1 160 ? -9.342 12.860 7.660 1.00 92.81 160 LEU A N 1
ATOM 1282 C CA . LEU A 1 160 ? -10.092 11.661 7.294 1.00 92.81 160 LEU A CA 1
ATOM 1283 C C . LEU A 1 160 ? -9.354 10.384 7.719 1.00 92.81 160 LEU A C 1
ATOM 1285 O O . LEU A 1 160 ? -9.975 9.502 8.310 1.00 92.81 160 LEU A O 1
ATOM 1289 N N . ALA A 1 161 ? -8.046 10.271 7.463 1.00 92.25 161 ALA A N 1
ATOM 1290 C CA . ALA A 1 161 ? -7.281 9.084 7.842 1.00 92.25 161 ALA A CA 1
ATOM 1291 C C . ALA A 1 161 ? -7.307 8.869 9.366 1.00 92.25 161 ALA A C 1
ATOM 1293 O O . ALA A 1 161 ? -7.531 7.751 9.832 1.00 92.25 161 ALA A O 1
ATOM 1294 N N . GLU A 1 162 ? -7.152 9.937 10.147 1.00 92.88 162 GLU A N 1
ATOM 1295 C CA . GLU A 1 162 ? -7.241 9.872 11.605 1.00 92.88 162 GLU A CA 1
ATOM 1296 C C . GLU A 1 162 ? -8.636 9.427 12.078 1.00 92.88 162 GLU A C 1
ATOM 1298 O O . GLU A 1 162 ? -8.754 8.558 12.946 1.00 92.88 162 GLU A O 1
ATOM 1303 N N . LEU A 1 163 ? -9.704 9.969 11.485 1.00 94.62 163 LEU A N 1
ATOM 1304 C CA . LEU A 1 163 ? -11.080 9.608 11.835 1.00 94.62 163 LEU A CA 1
ATOM 1305 C C . LEU A 1 163 ? -11.403 8.145 11.523 1.00 94.62 163 LEU A C 1
ATOM 1307 O O . LEU A 1 163 ? -12.066 7.484 12.324 1.00 94.62 163 LEU A O 1
ATOM 1311 N N . TYR A 1 164 ? -10.929 7.621 10.392 1.00 94.75 164 TYR A N 1
ATOM 1312 C CA . TYR A 1 164 ? -11.109 6.210 10.057 1.00 94.75 164 TYR A CA 1
ATOM 1313 C C . TYR A 1 164 ? -10.392 5.294 11.057 1.00 94.75 164 TYR A C 1
ATOM 1315 O O . TYR A 1 164 ? -11.006 4.335 11.522 1.00 94.75 164 TYR A O 1
ATOM 1323 N N . LEU A 1 165 ? -9.153 5.610 11.454 1.00 94.06 165 LEU A N 1
ATOM 1324 C CA . LEU A 1 165 ? -8.433 4.839 12.477 1.00 94.06 165 LEU A CA 1
ATOM 1325 C C . LEU A 1 165 ? -9.167 4.858 13.822 1.00 94.06 165 LEU A C 1
ATOM 1327 O O . LEU A 1 165 ? -9.383 3.802 14.411 1.00 94.06 165 LEU A O 1
ATOM 1331 N N . LYS A 1 166 ? -9.641 6.031 14.266 1.00 94.25 166 LYS A N 1
ATOM 1332 C CA . LYS A 1 166 ? -10.464 6.163 15.483 1.00 94.25 166 LYS A CA 1
ATOM 1333 C C . LYS A 1 166 ? -11.759 5.356 15.400 1.00 94.25 166 LYS A C 1
ATOM 1335 O O . LYS A 1 166 ? -12.187 4.773 16.393 1.00 94.25 166 LYS A O 1
ATOM 1340 N N . LYS A 1 167 ? -12.391 5.314 14.222 1.00 95.19 167 LYS A N 1
ATOM 1341 C CA . LYS A 1 167 ? -13.614 4.532 13.993 1.00 95.19 167 LYS A CA 1
ATOM 1342 C C . LYS A 1 167 ? -13.330 3.041 14.162 1.00 95.19 167 LYS A C 1
ATOM 1344 O O . LYS A 1 167 ? -14.111 2.352 14.809 1.00 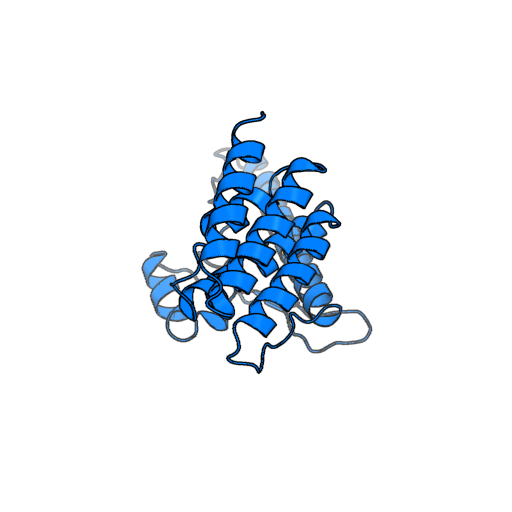95.19 167 LYS A O 1
ATOM 1349 N N . TYR A 1 168 ? -12.228 2.548 13.601 1.00 94.56 168 TYR A N 1
ATOM 1350 C CA . TYR A 1 168 ? -11.837 1.145 13.738 1.00 94.56 168 TYR A CA 1
ATOM 1351 C C . TYR A 1 168 ? -11.432 0.793 15.169 1.00 94.56 168 TYR A C 1
ATOM 1353 O O . TYR A 1 168 ? -11.851 -0.247 15.666 1.00 94.56 168 TYR A O 1
ATOM 1361 N N . ASP A 1 169 ? -10.715 1.676 15.864 1.00 93.06 169 ASP A N 1
ATOM 1362 C CA . ASP A 1 169 ? -10.403 1.497 17.286 1.00 93.06 169 ASP A CA 1
ATOM 1363 C C . ASP A 1 169 ? -11.690 1.370 18.117 1.00 93.06 169 ASP A C 1
ATOM 1365 O O . ASP A 1 169 ? -11.864 0.385 18.832 1.00 93.06 169 ASP A O 1
ATOM 1369 N N . ALA A 1 170 ? -12.659 2.273 17.921 1.00 92.38 170 ALA A N 1
ATOM 1370 C CA . ALA A 1 170 ? -13.961 2.210 18.587 1.00 92.38 170 ALA A CA 1
ATOM 1371 C C . ALA A 1 170 ? -14.723 0.903 18.302 1.00 92.38 170 ALA A C 1
ATOM 1373 O O . ALA A 1 170 ? -15.310 0.334 19.220 1.00 92.38 170 ALA A O 1
ATOM 1374 N N . ILE A 1 171 ? -14.691 0.405 17.060 1.00 91.12 171 ILE A N 1
ATOM 1375 C CA . ILE A 1 171 ? -15.274 -0.898 16.695 1.00 91.12 171 ILE A CA 1
ATOM 1376 C C . ILE A 1 171 ? -14.550 -2.039 17.421 1.00 91.12 171 ILE A C 1
ATOM 1378 O O . ILE A 1 171 ? -15.211 -2.950 17.913 1.00 91.12 171 ILE A O 1
ATOM 1382 N N . SER A 1 172 ? -13.218 -1.984 17.522 1.00 90.50 172 SER A N 1
ATOM 1383 C CA . SER A 1 172 ? -12.411 -3.028 18.169 1.00 90.50 172 SER A CA 1
ATOM 1384 C C . SER A 1 172 ? -12.695 -3.182 19.668 1.00 90.50 172 SER A C 1
ATOM 1386 O O . SER A 1 172 ? -12.555 -4.276 20.204 1.00 90.50 172 SER A O 1
ATOM 1388 N N . VAL A 1 173 ? -13.138 -2.105 20.327 1.00 91.81 173 VAL A N 1
ATOM 1389 C CA . VAL A 1 173 ? -13.538 -2.089 21.745 1.00 91.81 173 VAL A CA 1
ATOM 1390 C C . VAL A 1 173 ? -15.060 -2.044 21.935 1.00 91.81 173 VAL A C 1
ATOM 1392 O O . VAL A 1 173 ? -15.533 -1.637 22.995 1.00 91.81 173 VAL A O 1
ATOM 1395 N N . GLU A 1 174 ? -15.822 -2.406 20.898 1.00 90.06 174 GLU A N 1
ATOM 1396 C CA . GLU A 1 174 ? -17.292 -2.513 20.901 1.00 90.06 174 GLU A CA 1
ATOM 1397 C C . GLU A 1 174 ? -18.044 -1.211 21.261 1.00 90.06 174 GLU A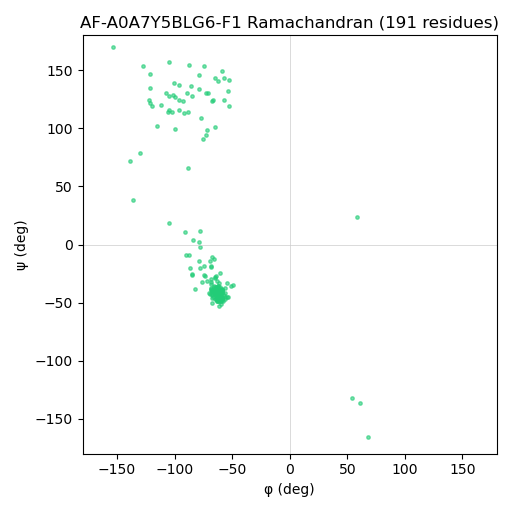 C 1
ATOM 1399 O O . GLU A 1 174 ? -19.210 -1.217 21.657 1.00 90.06 174 GLU A O 1
ATOM 1404 N N . LYS A 1 175 ? -17.413 -0.046 21.072 1.00 93.44 175 LYS A N 1
ATOM 1405 C CA . LYS A 1 175 ? -18.023 1.278 21.284 1.00 93.44 175 LYS A CA 1
ATOM 1406 C C . LYS A 1 175 ? -18.729 1.770 20.018 1.00 93.44 175 LYS A C 1
ATOM 1408 O O . LYS A 1 175 ? -18.327 2.760 19.402 1.00 93.44 175 LYS A O 1
ATOM 1413 N N . TYR A 1 176 ? -19.797 1.081 19.621 1.00 91.62 176 TYR A N 1
ATOM 1414 C CA . TYR A 1 176 ? -20.488 1.333 18.348 1.00 91.62 176 TYR A CA 1
ATOM 1415 C C . TYR A 1 176 ? -21.149 2.712 18.238 1.00 91.62 176 TYR A C 1
ATOM 1417 O O . TYR A 1 176 ? -21.216 3.258 17.138 1.00 91.62 176 TYR A O 1
ATOM 1425 N N . GLU A 1 177 ? -21.580 3.307 19.353 1.00 93.31 177 GLU A N 1
ATOM 1426 C CA . GLU A 1 177 ? -22.099 4.684 19.372 1.00 93.31 177 GLU A CA 1
ATOM 1427 C C . GLU A 1 177 ? -21.025 5.677 18.906 1.00 93.31 177 GLU A C 1
ATOM 1429 O O . GLU A 1 177 ? -21.241 6.441 17.967 1.00 93.31 177 GLU A O 1
ATOM 1434 N N . ILE A 1 178 ? -19.812 5.562 19.458 1.00 94.50 178 ILE A N 1
ATOM 1435 C CA . ILE A 1 178 ? -18.662 6.384 19.059 1.00 94.50 178 ILE A CA 1
ATOM 1436 C C . ILE A 1 178 ? -18.303 6.132 17.589 1.00 94.50 178 ILE A C 1
ATOM 1438 O O . ILE A 1 178 ? -18.031 7.071 16.841 1.00 94.50 178 ILE A O 1
ATOM 1442 N N . ALA A 1 179 ? -18.317 4.872 17.146 1.00 93.31 179 ALA A N 1
ATOM 1443 C CA . ALA A 1 179 ? -18.048 4.536 15.748 1.00 93.31 179 ALA A CA 1
ATOM 1444 C C . ALA A 1 179 ? -19.087 5.151 14.788 1.00 93.31 179 ALA A C 1
ATOM 1446 O O . ALA A 1 179 ? -18.733 5.573 13.683 1.00 93.31 179 ALA A O 1
ATOM 1447 N N . SER A 1 180 ? -20.354 5.232 15.206 1.00 93.06 180 SER A N 1
ATOM 1448 C CA . SER A 1 180 ? -21.430 5.873 14.448 1.00 93.06 180 SER A CA 1
ATOM 1449 C C . SER A 1 180 ? -21.227 7.387 14.343 1.00 93.06 180 SER A C 1
ATOM 1451 O O . SER A 1 180 ? -21.291 7.931 13.238 1.00 93.06 180 SER A O 1
ATOM 1453 N N . ASP A 1 181 ? -20.891 8.058 15.446 1.00 95.56 181 ASP A N 1
ATOM 1454 C CA . ASP A 1 181 ? -20.600 9.499 15.450 1.00 95.56 181 ASP A CA 1
ATOM 1455 C C . ASP A 1 181 ? -19.397 9.834 14.557 1.00 95.56 181 ASP A C 1
ATOM 1457 O O . ASP A 1 181 ? -19.418 10.782 13.766 1.00 95.56 181 ASP A O 1
ATOM 1461 N N . LEU A 1 182 ? -18.347 9.012 14.621 1.00 95.12 182 LEU A N 1
ATOM 1462 C CA . LEU A 1 182 ? -17.176 9.146 13.754 1.00 95.12 182 LEU A CA 1
ATOM 1463 C C . LEU A 1 182 ? -17.537 8.939 12.280 1.00 95.12 182 LEU A C 1
ATOM 1465 O O . LEU A 1 182 ? -17.045 9.674 11.424 1.00 95.12 182 LEU A O 1
ATOM 1469 N N . LYS A 1 183 ? -18.425 7.989 11.967 1.00 93.44 183 LYS A N 1
ATOM 1470 C CA . LYS A 1 183 ? -18.924 7.781 10.601 1.00 93.44 183 LYS A CA 1
ATOM 1471 C C . LYS A 1 183 ? -19.668 9.010 10.075 1.00 93.44 183 LYS A C 1
ATOM 1473 O O . LYS A 1 183 ? -19.462 9.367 8.917 1.00 93.44 183 LYS A O 1
ATOM 1478 N N . GLN A 1 184 ? -20.491 9.664 10.894 1.00 94.31 184 GLN A N 1
ATOM 1479 C CA . GLN A 1 184 ? -21.181 10.897 10.495 1.00 94.31 184 GLN A CA 1
ATOM 1480 C C . GLN A 1 184 ? -20.183 12.019 10.189 1.00 94.31 184 GLN A C 1
ATOM 1482 O O . GLN A 1 184 ? -20.236 12.599 9.106 1.00 94.31 184 GLN A O 1
ATOM 1487 N N . ARG A 1 185 ? -19.193 12.236 11.065 1.00 93.44 185 ARG A N 1
ATOM 1488 C CA . ARG A 1 185 ? -18.125 13.231 10.845 1.00 93.44 185 ARG A CA 1
ATOM 1489 C C . ARG A 1 185 ? -17.317 12.980 9.573 1.00 93.44 185 ARG A C 1
ATOM 1491 O O . ARG A 1 185 ? -17.004 13.914 8.840 1.00 93.44 185 ARG A O 1
ATOM 1498 N N . ILE A 1 186 ? -16.991 11.717 9.291 1.00 93.75 186 ILE A N 1
ATOM 1499 C CA . ILE A 1 186 ? -16.318 11.327 8.044 1.00 93.75 186 ILE A CA 1
ATOM 1500 C C . ILE A 1 186 ? -17.165 11.742 6.836 1.00 93.75 186 ILE A C 1
ATOM 1502 O O . ILE A 1 186 ? -16.649 12.377 5.919 1.00 93.75 186 ILE A O 1
ATOM 1506 N N . GLN A 1 187 ? -18.466 11.435 6.848 1.00 92.44 187 GLN A N 1
ATOM 1507 C CA . GLN A 1 187 ? -19.373 11.779 5.749 1.00 92.44 187 GLN A CA 1
ATOM 1508 C C . GLN A 1 187 ? -19.522 13.293 5.557 1.00 92.44 187 GLN A C 1
ATOM 1510 O O . GLN A 1 187 ? -19.625 13.754 4.422 1.00 92.44 187 GLN A O 1
ATOM 1515 N N . GLU A 1 188 ? -19.523 14.069 6.640 1.00 92.50 188 GLU A N 1
ATOM 1516 C CA . GLU A 1 188 ? -19.552 15.534 6.582 1.00 92.50 188 GLU A CA 1
ATOM 1517 C C . GLU A 1 188 ? -18.311 16.091 5.875 1.00 92.50 188 GLU A C 1
ATOM 1519 O O . GLU A 1 188 ? -18.444 16.880 4.940 1.00 92.50 188 GLU A O 1
ATOM 1524 N N . ILE A 1 189 ? -17.111 15.632 6.249 1.00 89.69 189 ILE A N 1
ATOM 1525 C CA . ILE A 1 189 ? -15.856 16.073 5.619 1.00 89.69 189 ILE A CA 1
ATOM 1526 C C . ILE A 1 189 ? -15.772 15.611 4.159 1.00 89.69 189 ILE A C 1
ATOM 1528 O O . ILE A 1 189 ? -15.302 16.357 3.294 1.00 89.69 189 ILE A O 1
ATOM 1532 N N . GLU A 1 190 ? -16.230 14.395 3.852 1.00 86.56 190 GLU A N 1
ATOM 1533 C CA . GLU A 1 190 ? -16.265 13.893 2.476 1.00 86.56 190 GLU A CA 1
ATOM 1534 C C . GLU A 1 190 ? -17.182 14.744 1.585 1.00 86.56 190 GLU A C 1
ATOM 1536 O O . GLU A 1 190 ? -16.779 15.050 0.465 1.00 86.56 190 GLU A O 1
ATOM 1541 N N . ARG A 1 191 ? -18.341 15.193 2.095 1.00 84.38 191 ARG A N 1
ATOM 1542 C CA . ARG A 1 191 ? -19.315 16.046 1.379 1.00 84.38 191 ARG A CA 1
ATOM 1543 C C . ARG A 1 191 ? -18.938 17.527 1.301 1.00 84.38 191 ARG A C 1
ATOM 1545 O O . ARG A 1 191 ? -19.490 18.237 0.469 1.00 84.38 191 ARG A O 1
ATOM 1552 N N . ALA A 1 192 ? -18.055 18.007 2.173 1.00 73.81 192 ALA A N 1
ATOM 1553 C CA . ALA A 1 192 ? -17.675 19.419 2.255 1.00 73.81 192 ALA A CA 1
ATOM 1554 C C . ALA A 1 192 ? -16.680 19.880 1.164 1.00 73.81 192 ALA A C 1
ATOM 1556 O O . ALA A 1 192 ? -16.114 20.966 1.276 1.00 73.81 192 ALA A O 1
ATOM 1557 N N . GLY A 1 193 ? -16.430 19.078 0.126 1.00 56.91 193 GLY A N 1
ATOM 1558 C CA . GLY A 1 193 ? -15.626 19.461 -1.042 1.00 56.91 193 GLY A CA 1
ATOM 1559 C C . GLY A 1 193 ? -16.153 18.815 -2.307 1.00 56.91 193 GLY A C 1
ATOM 1560 O O . GLY A 1 193 ? -15.757 19.303 -3.382 1.00 56.91 193 GLY A O 1
#

Radius of gyration: 21.28 Å; Cα contacts (8 Å, |Δi|>4): 133; chains: 1; bounding box: 52×42×61 Å

pLDDT: mean 78.9, std 12.17, range [49.0, 95.56]